Protein AF-A0ABD8A8H5-F1 (afdb_monomer)

InterPro domains:
  IPR012859 Archaeal Type IV pilin, N-terminal [PF07790] (11-95)

Solvent-accessible surface area (backbone atoms only — not comparable to full-atom values): 12495 Å² total; per-residue (Å²): 142,83,86,79,84,78,82,80,80,79,79,72,53,72,66,56,55,52,55,50,51,55,52,51,51,52,51,51,50,51,52,53,48,53,50,65,68,59,64,63,78,80,60,75,77,70,68,66,36,38,41,42,81,70,31,33,37,45,60,70,29,58,91,46,85,64,57,72,69,31,62,29,74,33,27,46,29,33,28,29,73,29,76,39,54,40,54,46,76,44,32,31,40,40,39,40,23,49,21,97,92,39,83,12,47,46,74,46,37,36,87,46,36,48,53,48,45,31,26,46,91,56,86,52,62,47,83,80,44,42,80,23,37,21,25,33,54,87,44,64,70,38,16,52,31,46,48,74,86,91,64,52,74,70,58,29,65,42,50,69,41,47,58,74,38,36,32,33,40,55,34,39,30,39,38,55,48,40,90,92,70,82,38,59,24,31,40,33,38,59,39,80,69,74,97,55,84,38,67,18,33,26,27,31,67,49,73,13,39,40,37,34,25,35,62,87,65,62,52,70,48,36,71,51,58,36,39,54,85,38,49,66

Radius of gyration: 28.77 Å; Cα contacts (8 Å, |Δi|>4): 532; chains: 1; bounding box: 82×59×81 Å

pLDDT: mean 85.55, std 14.33, range [37.28, 98.69]

Secondary structure (DSSP, 8-state):
-------------HHHHHHHHHHHHHHHHHHHHHHHHHTTTTSPPPP--EEEEEEEEETT-SSSPPPTTEE--EEEEEEEEESS-EEGGGEEEEEEEEETTEEEEEEEETT----GGGBTT-S---GGGGGSEEB-GGGTT-SEEE--TT--HHHHH--EE-TT-EEEEE-SEEE--BTTTTB--EEEEEE--TT--EEEEEESSS--EEEEEETTT--EEEEEE--GGGB-

Sequence (232 aa):
MVMTEKFTEHAVSPVVGVMLMVVVTIIVAAVVSSFATALPANVGTASNAQVELVGVSSAGYKDTEPPYWTYGQIGVVFKNAGGGSLDLRNLNLWVGGIGSGSSGAATLTYNDAVDPRYVEDSGEQTGAGRWFVTLPKEAAGSRMQRFGSGLTLEELQDPIIEPGERFIIYCEFYYKGDSSSNYFPYLGFSNPRGSGWSSGRVNVDGGSKYALSDLKTGVVYSEGYLEQEHVF

Organism: NCBI:txid72612

Mean predicted aligned error: 10.98 Å

Foldseek 3Di:
DDDDDDDDDPDDPPVVVVVVVVVVVVVVVVVVVVCVVPPPPPQPDAAPFAKDWLAWEQQPPLPHFDAFAAADFTATKMARQDGFKDQQQQKWKWKWFDAPNHTAIDIDGFQQQADLCQEPPSVNPDNVNGRWHAHYNLSGRTQKFWDDPPDDSVNRPRRIHGNGTMMGGDFGTWHSFDPVPPHAIWTWHWGPPDPDTRTGIHGLDQRMKMWMAGNRNRHTSDIGGRHSVRYD

Nearest PDB structures (foldseek):
  3pv6-assembly1_A  TM=3.343E-01  e=4.156E+00  Homo sapiens

Structure (mmCIF, N/CA/C/O backbone):
data_AF-A0ABD8A8H5-F1
#
_entry.id   AF-A0ABD8A8H5-F1
#
loop_
_atom_site.group_PDB
_atom_site.id
_atom_site.type_symbol
_atom_site.label_atom_id
_atom_site.label_alt_id
_atom_site.label_comp_id
_atom_site.label_asym_id
_atom_site.label_entity_id
_atom_site.label_seq_id
_atom_site.pdbx_PDB_ins_code
_atom_site.Cartn_x
_atom_site.Cartn_y
_atom_site.Cartn_z
_atom_site.occupancy
_atom_site.B_iso_or_equiv
_atom_site.auth_seq_id
_atom_site.auth_comp_id
_atom_site.auth_asym_id
_atom_site.auth_atom_id
_atom_site.pdbx_PDB_model_num
ATOM 1 N N . MET A 1 1 ? -59.474 41.145 58.259 1.00 39.12 1 MET A N 1
ATOM 2 C CA . MET A 1 1 ? -59.891 39.732 58.161 1.00 39.12 1 MET A CA 1
ATOM 3 C C . MET A 1 1 ? -59.094 39.117 57.026 1.00 39.12 1 MET A C 1
ATOM 5 O O . MET A 1 1 ? -59.356 39.449 55.881 1.00 39.12 1 MET A O 1
ATOM 9 N N . VAL A 1 2 ? -58.046 38.357 57.345 1.00 43.16 2 VAL A N 1
ATOM 10 C CA . VAL A 1 2 ? -57.193 37.676 56.358 1.00 43.16 2 VAL A CA 1
ATOM 11 C C . VAL A 1 2 ? -57.479 36.188 56.511 1.00 43.16 2 VAL A C 1
ATOM 13 O O . VAL A 1 2 ? -57.289 35.648 57.598 1.00 43.16 2 VAL A O 1
ATOM 16 N N . MET A 1 3 ? -58.017 35.559 55.466 1.00 50.50 3 MET A N 1
ATOM 17 C CA . MET A 1 3 ? -58.151 34.106 55.399 1.00 50.50 3 MET A CA 1
ATOM 18 C C . MET A 1 3 ? -56.833 33.529 54.895 1.00 50.50 3 MET A C 1
ATOM 20 O O . MET A 1 3 ? -56.424 33.796 53.769 1.00 50.50 3 MET A O 1
ATOM 24 N N . THR A 1 4 ? -56.171 32.752 55.743 1.00 55.75 4 THR A N 1
ATOM 25 C CA . THR A 1 4 ? -55.007 31.954 55.366 1.00 55.75 4 THR A CA 1
ATOM 26 C C . THR A 1 4 ? -55.516 30.604 54.865 1.00 55.75 4 THR A C 1
ATOM 28 O O . THR A 1 4 ? -56.024 29.807 55.655 1.00 55.75 4 THR A O 1
ATOM 31 N N . GLU A 1 5 ? -55.421 30.347 53.559 1.00 59.72 5 GLU A N 1
ATOM 32 C CA . GLU A 1 5 ? -55.673 29.014 53.007 1.00 59.72 5 GLU A CA 1
ATOM 33 C C . GLU A 1 5 ? -54.584 28.040 53.476 1.00 59.72 5 GLU A C 1
ATOM 35 O O . GLU A 1 5 ? -53.388 28.266 53.282 1.00 59.72 5 GLU A O 1
ATOM 40 N N . LYS A 1 6 ? -55.002 26.943 54.114 1.00 55.00 6 LYS A N 1
ATOM 41 C CA . LYS A 1 6 ? -54.142 25.793 54.408 1.00 55.00 6 LYS A CA 1
ATOM 42 C C . LYS A 1 6 ? -54.119 24.879 53.185 1.00 55.00 6 LYS A C 1
ATOM 44 O O . LYS A 1 6 ? -55.095 24.175 52.937 1.00 55.00 6 LYS A O 1
ATOM 49 N N . PHE A 1 7 ? -52.996 24.838 52.473 1.00 58.22 7 PHE A N 1
ATOM 50 C CA . PHE A 1 7 ? -52.706 23.744 51.549 1.00 58.22 7 PHE A CA 1
ATOM 51 C C . PHE A 1 7 ? -52.576 22.444 52.352 1.00 58.22 7 PHE A C 1
ATOM 53 O O . PHE A 1 7 ? -51.780 22.347 53.286 1.00 58.22 7 PHE A O 1
ATOM 60 N N . THR A 1 8 ? -53.412 21.461 52.035 1.00 55.44 8 THR A N 1
ATOM 61 C CA . THR A 1 8 ? -53.334 20.118 52.607 1.00 55.44 8 THR A CA 1
ATOM 62 C C . THR A 1 8 ? -52.243 19.350 51.870 1.00 55.44 8 THR A C 1
ATOM 64 O O . THR A 1 8 ? -52.425 18.914 50.737 1.00 55.44 8 THR A O 1
ATOM 67 N N . GLU A 1 9 ? -51.075 19.200 52.494 1.00 59.69 9 GLU A N 1
ATOM 68 C CA . GLU A 1 9 ? -50.059 18.272 52.001 1.00 59.69 9 GLU A CA 1
ATOM 69 C C . GLU A 1 9 ? -50.554 16.837 52.219 1.00 59.69 9 GLU A C 1
ATOM 71 O O . GLU A 1 9 ? -50.613 16.329 53.341 1.00 59.69 9 GLU A O 1
ATOM 76 N N . HIS A 1 10 ? -50.956 16.177 51.134 1.00 60.41 10 HIS A N 1
ATOM 77 C CA . HIS A 1 10 ? -51.262 14.753 51.141 1.00 60.41 10 HIS A CA 1
ATOM 78 C C . HIS A 1 10 ? -49.959 13.959 51.311 1.00 60.41 10 HIS A C 1
ATOM 80 O O . HIS A 1 10 ? -49.254 13.679 50.343 1.00 60.41 10 HIS A O 1
ATOM 86 N N . ALA A 1 11 ? -49.635 13.595 52.553 1.00 59.62 11 ALA A N 1
ATOM 87 C CA . ALA A 1 11 ? -48.543 12.679 52.855 1.00 59.62 11 ALA A CA 1
ATOM 88 C C . ALA A 1 11 ? -48.840 11.303 52.235 1.00 59.62 11 ALA A C 1
ATOM 90 O O . ALA A 1 11 ? -49.759 10.591 52.646 1.00 59.62 11 ALA A O 1
ATOM 91 N N . VAL A 1 12 ? -48.073 10.944 51.208 1.00 62.75 12 VAL A N 1
ATOM 92 C CA . VAL A 1 12 ? -48.156 9.641 50.543 1.00 62.75 12 VAL A CA 1
ATOM 93 C C . VAL A 1 12 ? -47.716 8.560 51.535 1.00 62.75 12 VAL A C 1
ATOM 95 O O . VAL A 1 12 ? -46.698 8.709 52.209 1.00 62.75 12 VAL A O 1
ATOM 98 N N . SER A 1 13 ? -48.485 7.474 51.652 1.00 73.38 13 SER A N 1
ATOM 99 C CA . SER A 1 13 ? -48.175 6.376 52.579 1.00 73.38 13 SER A CA 1
ATOM 100 C C . SER A 1 13 ? -46.767 5.809 52.313 1.00 73.38 13 SER A C 1
ATOM 102 O O . SER A 1 13 ? -46.460 5.525 51.149 1.00 73.38 13 SER A O 1
ATOM 104 N N . PRO A 1 14 ? -45.927 5.580 53.349 1.00 77.81 14 PRO A N 1
ATOM 105 C CA . PRO A 1 14 ? -44.560 5.067 53.194 1.00 77.81 14 PRO A CA 1
ATOM 106 C C . PRO A 1 14 ? -44.468 3.808 52.325 1.00 77.81 14 PRO A C 1
ATOM 108 O O . PRO A 1 14 ? -43.532 3.641 51.549 1.00 77.81 14 PRO A O 1
ATOM 111 N N . VAL A 1 15 ? -45.478 2.941 52.401 1.00 80.88 15 VAL A N 1
ATOM 112 C CA . VAL A 1 15 ? -45.538 1.694 51.628 1.00 80.88 15 VAL A CA 1
ATOM 113 C C . VAL A 1 15 ? -45.783 1.964 50.143 1.00 80.88 15 VAL A C 1
ATOM 115 O O . VAL A 1 15 ? -45.167 1.329 49.290 1.00 80.88 15 VAL A O 1
ATOM 118 N N . VAL A 1 16 ? -46.643 2.933 49.822 1.00 80.25 16 VAL A N 1
ATOM 119 C CA . VAL A 1 16 ? -46.956 3.311 48.436 1.00 80.25 16 VAL A CA 1
ATOM 120 C C . VAL A 1 16 ? -45.760 4.009 47.792 1.00 80.25 16 VAL A C 1
ATOM 122 O O . VAL A 1 16 ? -45.457 3.731 46.637 1.00 80.25 16 VAL A O 1
ATOM 125 N N . GLY A 1 17 ? -45.034 4.841 48.546 1.00 79.56 17 GLY A N 1
ATOM 126 C CA . GLY A 1 17 ? -43.802 5.473 48.068 1.00 79.56 17 GLY A CA 1
ATOM 127 C C . GLY A 1 17 ? -42.733 4.450 47.674 1.00 79.56 17 GLY A C 1
ATOM 128 O O . GLY A 1 17 ? -42.157 4.546 46.592 1.00 79.56 17 GLY A O 1
ATOM 129 N N . VAL A 1 18 ? -42.523 3.424 48.506 1.00 85.50 18 VAL A N 1
ATOM 130 C CA . VAL A 1 18 ? -41.542 2.362 48.224 1.00 85.50 18 VAL A CA 1
ATOM 131 C C . VAL A 1 18 ? -41.992 1.476 47.063 1.00 85.50 18 VAL A C 1
ATOM 133 O O . VAL A 1 18 ? -41.206 1.213 46.156 1.00 85.50 18 VAL A O 1
ATOM 136 N N . MET A 1 19 ? -43.260 1.053 47.045 1.00 87.75 19 MET A N 1
ATOM 137 C CA . MET A 1 19 ? -43.813 0.245 45.951 1.00 87.75 19 MET A CA 1
ATOM 138 C C . MET A 1 19 ? -43.709 0.969 44.603 1.00 87.75 19 MET A C 1
ATOM 140 O O . MET A 1 19 ? -43.305 0.369 43.609 1.00 87.75 19 MET A O 1
ATOM 144 N N . LEU A 1 20 ? -44.006 2.270 44.575 1.00 85.00 20 LEU A N 1
ATOM 145 C CA . LEU A 1 20 ? -43.916 3.081 43.365 1.00 85.00 20 LEU A CA 1
ATOM 146 C C . LEU A 1 20 ? -42.463 3.262 42.909 1.00 85.00 20 LEU A C 1
ATOM 148 O O . LEU A 1 20 ? -42.178 3.143 41.720 1.00 85.00 20 LEU A O 1
ATOM 152 N N . MET A 1 21 ? -41.537 3.480 43.846 1.00 89.81 21 MET A N 1
ATOM 153 C CA . MET A 1 21 ? -40.114 3.604 43.531 1.00 89.81 21 MET A CA 1
ATOM 154 C C . MET A 1 21 ? -39.570 2.325 42.888 1.00 89.81 21 MET A C 1
ATOM 156 O O . MET A 1 21 ? -38.928 2.405 41.846 1.00 89.81 21 MET A O 1
ATOM 160 N N . VAL A 1 22 ? -39.896 1.150 43.438 1.00 89.75 22 VAL A N 1
ATOM 161 C CA . VAL A 1 22 ? -39.448 -0.144 42.893 1.00 89.75 22 VAL A CA 1
ATOM 162 C C . VAL A 1 22 ? -39.951 -0.357 41.465 1.00 89.75 22 VAL A C 1
ATOM 164 O O . VAL A 1 22 ? -39.171 -0.722 40.587 1.00 89.75 22 VAL A O 1
ATOM 167 N N . VAL A 1 23 ? -41.234 -0.091 41.204 1.00 91.62 23 VAL A N 1
ATOM 168 C CA . VAL A 1 23 ? -41.818 -0.255 39.864 1.00 91.62 23 VAL A CA 1
ATOM 169 C C . VAL A 1 23 ? -41.157 0.688 38.860 1.00 91.62 23 VAL A C 1
ATOM 171 O O . VAL A 1 23 ? -40.765 0.255 37.776 1.00 91.62 23 VAL A O 1
ATOM 174 N N . VAL A 1 24 ? -40.976 1.958 39.227 1.00 90.69 24 VAL A N 1
ATOM 175 C CA . VAL A 1 24 ? -40.316 2.944 38.361 1.00 90.69 24 VAL A CA 1
ATOM 176 C C . VAL A 1 24 ? -38.872 2.534 38.077 1.00 90.69 24 VAL A C 1
ATOM 178 O O . VAL A 1 24 ? -38.448 2.593 36.926 1.00 90.69 24 VAL A O 1
ATOM 181 N N . THR A 1 25 ? -38.128 2.055 39.076 1.00 93.31 25 THR A N 1
ATOM 182 C CA . THR A 1 25 ? -36.753 1.580 38.879 1.00 93.31 25 THR A CA 1
ATOM 183 C C . THR A 1 25 ? -36.692 0.408 37.905 1.00 93.31 25 THR A C 1
ATOM 185 O O . THR A 1 25 ? -35.839 0.410 37.023 1.00 93.31 25 THR A O 1
ATOM 188 N N . ILE A 1 26 ? -37.606 -0.560 38.011 1.00 91.50 26 ILE A N 1
ATOM 189 C CA . ILE A 1 26 ? -37.655 -1.709 37.096 1.00 91.50 26 ILE A CA 1
ATOM 190 C C . ILE A 1 26 ? -37.963 -1.251 35.664 1.00 91.50 26 ILE A C 1
ATOM 192 O O . ILE A 1 26 ? -37.289 -1.682 34.730 1.00 91.50 26 ILE A O 1
ATOM 196 N N . ILE A 1 27 ? -38.934 -0.351 35.483 1.00 91.38 27 ILE A N 1
ATOM 197 C CA . ILE A 1 27 ? -39.299 0.174 34.159 1.00 91.38 27 ILE A CA 1
ATOM 198 C C . ILE A 1 27 ? -38.128 0.950 33.549 1.00 91.38 27 ILE A C 1
ATOM 200 O O . ILE A 1 27 ? -37.749 0.690 32.410 1.00 91.38 27 ILE A O 1
ATOM 204 N N . VAL A 1 28 ? -37.520 1.870 34.303 1.00 89.25 28 VAL A N 1
ATOM 205 C CA . VAL A 1 28 ? -36.380 2.663 33.823 1.00 89.25 28 VAL A CA 1
ATOM 206 C C . VAL A 1 28 ? -35.191 1.758 33.502 1.00 89.25 28 VAL A C 1
ATOM 208 O O . VAL A 1 28 ? -34.585 1.921 32.447 1.00 89.25 28 VAL A O 1
ATOM 211 N N . ALA A 1 29 ? -34.889 0.764 34.342 1.00 88.75 29 ALA A N 1
ATOM 212 C CA . ALA A 1 29 ? -33.820 -0.197 34.080 1.00 88.75 29 ALA A CA 1
ATOM 213 C C . ALA A 1 29 ? -34.077 -1.018 32.807 1.00 88.75 29 ALA A C 1
ATOM 215 O O . ALA A 1 29 ? -33.162 -1.189 32.006 1.00 88.75 29 ALA A O 1
ATOM 216 N N . ALA A 1 30 ? -35.311 -1.477 32.576 1.00 88.25 30 ALA A N 1
ATOM 217 C CA . ALA A 1 30 ? -35.678 -2.215 31.368 1.00 88.25 30 ALA A CA 1
ATOM 218 C C . ALA A 1 30 ? -35.556 -1.349 30.105 1.00 88.25 30 ALA A C 1
ATOM 220 O O . ALA A 1 30 ? -34.991 -1.789 29.104 1.00 88.25 30 ALA A O 1
ATOM 221 N N . VAL A 1 31 ? -36.025 -0.100 30.168 1.00 85.06 31 VAL A N 1
ATOM 222 C CA . VAL A 1 31 ? -35.911 0.859 29.065 1.00 85.06 31 VAL A CA 1
ATOM 223 C C . VAL A 1 31 ? -34.437 1.142 28.766 1.00 85.06 31 VAL A C 1
ATOM 225 O O . VAL A 1 31 ? -33.998 0.924 27.638 1.00 85.06 31 VAL A O 1
ATOM 228 N N . VAL A 1 32 ? -33.638 1.515 29.769 1.00 82.81 32 VAL A N 1
ATOM 229 C CA . VAL A 1 32 ? -32.196 1.781 29.607 1.00 82.81 32 VAL A CA 1
ATOM 230 C C . VAL A 1 32 ? -31.445 0.541 29.109 1.00 82.81 32 VAL A C 1
ATOM 232 O O . VAL A 1 32 ? -30.605 0.663 28.221 1.00 82.81 32 VAL A O 1
ATOM 235 N N . SER A 1 33 ? -31.782 -0.656 29.600 1.00 77.25 33 SER A N 1
ATOM 236 C CA . SER A 1 33 ? -31.197 -1.917 29.126 1.00 77.25 33 SER A CA 1
ATOM 237 C C . SER A 1 33 ? -31.536 -2.179 27.660 1.00 77.25 33 SER A C 1
ATOM 239 O O . SER A 1 33 ? -30.650 -2.538 26.891 1.00 77.25 33 SER A O 1
ATOM 241 N N . SER A 1 34 ? -32.789 -1.970 27.245 1.00 74.25 34 SER A N 1
ATOM 242 C CA . SER A 1 34 ? -33.198 -2.165 25.850 1.00 74.25 34 SER A CA 1
ATOM 243 C C . SER A 1 34 ? -32.516 -1.181 24.892 1.00 74.25 34 SER A C 1
ATOM 245 O O . SER A 1 34 ? -32.103 -1.581 23.806 1.00 74.25 34 SER A O 1
ATOM 247 N N . PHE A 1 35 ? -32.299 0.071 25.311 1.00 68.44 35 PHE A N 1
ATOM 248 C CA . PHE A 1 35 ? -31.537 1.051 24.532 1.00 68.44 35 PHE A CA 1
ATOM 249 C C . PHE A 1 35 ? -30.043 0.708 24.466 1.00 68.44 35 PHE A C 1
ATOM 251 O O . PHE A 1 35 ? -29.454 0.776 23.390 1.00 68.44 35 PHE A O 1
ATOM 258 N N . ALA A 1 36 ? -29.432 0.279 25.574 1.00 62.69 36 ALA A N 1
ATOM 259 C CA . ALA A 1 36 ? -28.027 -0.130 25.599 1.00 62.69 36 ALA A CA 1
ATOM 260 C C . ALA A 1 36 ? -27.754 -1.366 24.722 1.00 62.69 36 ALA A C 1
ATOM 262 O O . ALA A 1 36 ? -26.712 -1.443 24.078 1.00 62.69 36 ALA A O 1
ATOM 263 N N . THR A 1 37 ? -28.696 -2.311 24.650 1.00 60.44 37 THR A N 1
ATOM 264 C CA . THR A 1 37 ? -28.581 -3.503 23.793 1.00 60.44 37 THR A CA 1
ATOM 265 C C . THR A 1 37 ? -28.911 -3.221 22.320 1.00 60.44 37 THR A C 1
ATOM 267 O O . THR A 1 37 ? -28.409 -3.926 21.451 1.00 60.44 37 THR A O 1
ATOM 270 N N . ALA A 1 38 ? -29.707 -2.190 22.009 1.00 57.66 38 ALA A N 1
ATOM 271 C CA . ALA A 1 38 ? -30.070 -1.834 20.631 1.00 57.66 38 ALA A CA 1
ATOM 272 C C . ALA A 1 38 ? -29.063 -0.898 19.928 1.00 57.66 38 ALA A C 1
ATOM 274 O O . ALA A 1 38 ? -29.041 -0.834 18.700 1.00 57.66 38 ALA A O 1
ATOM 275 N N . LEU A 1 39 ? -28.219 -0.182 20.679 1.00 55.38 39 LEU A N 1
ATOM 276 C CA . LEU A 1 39 ? -27.249 0.774 20.130 1.00 55.38 39 LEU A CA 1
ATOM 277 C C . LEU A 1 39 ? -26.016 0.182 19.401 1.00 55.38 39 LEU A C 1
ATOM 279 O O . LEU A 1 39 ? -25.527 0.862 18.501 1.00 55.38 39 LEU A O 1
ATOM 283 N N . PRO A 1 40 ? -25.501 -1.037 19.675 1.00 52.84 40 PRO A N 1
ATOM 284 C CA . PRO A 1 40 ? -24.315 -1.532 18.977 1.00 52.84 40 PRO A CA 1
ATOM 285 C C . PRO A 1 40 ? -24.617 -2.310 17.689 1.00 52.84 40 PRO A C 1
ATOM 287 O O . PRO A 1 40 ? -23.685 -2.710 17.002 1.00 52.84 40 PRO A O 1
ATOM 290 N N . ALA A 1 41 ? -25.882 -2.531 17.314 1.00 51.19 41 ALA A N 1
ATOM 291 C CA . ALA A 1 41 ? -26.200 -3.459 16.224 1.00 51.19 41 ALA A CA 1
ATOM 292 C C . ALA A 1 41 ? -25.758 -2.988 14.820 1.00 51.19 41 ALA A C 1
ATOM 294 O O . ALA A 1 41 ? -25.673 -3.819 13.923 1.00 51.19 41 ALA A O 1
ATOM 295 N N . ASN A 1 42 ? -25.468 -1.694 14.614 1.00 48.38 42 ASN A N 1
ATOM 296 C CA . ASN A 1 42 ? -25.140 -1.147 13.285 1.00 48.38 42 ASN A CA 1
ATOM 297 C C . ASN A 1 42 ? -23.934 -0.194 13.239 1.00 48.38 42 ASN A C 1
ATOM 299 O O . ASN A 1 42 ? -23.677 0.405 12.195 1.00 48.38 42 ASN A O 1
ATOM 303 N N . VAL A 1 43 ? -23.166 -0.054 14.322 1.00 55.38 43 VAL A N 1
ATOM 304 C CA . VAL A 1 43 ? -21.858 0.611 14.240 1.00 55.38 43 VAL A CA 1
ATOM 305 C C . VAL A 1 43 ? -20.844 -0.490 13.984 1.00 55.38 43 VAL A C 1
ATOM 307 O O . VAL A 1 43 ? -20.515 -1.243 14.896 1.00 55.38 43 VAL A O 1
ATOM 310 N N . GLY A 1 44 ? -20.397 -0.636 12.733 1.00 61.06 44 GLY A N 1
ATOM 311 C CA . GLY A 1 44 ? -19.291 -1.539 12.428 1.00 61.06 44 GLY A CA 1
ATOM 312 C C . GLY A 1 44 ? -18.132 -1.210 13.364 1.00 61.06 44 GLY A C 1
ATOM 313 O O . GLY A 1 44 ? -17.693 -0.066 13.418 1.00 61.06 44 GLY A O 1
ATOM 314 N N . THR A 1 45 ? -17.692 -2.165 14.172 1.00 76.94 45 THR A N 1
ATOM 315 C CA . THR A 1 45 ? -16.523 -1.970 15.027 1.00 76.94 45 THR A CA 1
ATOM 316 C C . THR A 1 45 ? -15.283 -2.157 14.168 1.00 76.94 45 THR A C 1
ATOM 318 O O . THR A 1 45 ? -15.118 -3.221 13.568 1.00 76.94 45 THR A O 1
ATOM 321 N N . ALA A 1 46 ? -14.434 -1.131 14.097 1.00 81.69 46 ALA A N 1
ATOM 322 C CA . ALA A 1 46 ? -13.121 -1.241 13.470 1.00 81.69 46 ALA A CA 1
ATOM 323 C C . ALA A 1 46 ? -12.300 -2.338 14.163 1.00 81.69 46 ALA A C 1
ATOM 325 O O . ALA A 1 46 ? -12.539 -2.650 15.337 1.00 81.69 46 ALA A O 1
ATOM 326 N N . SER A 1 47 ? -11.319 -2.901 13.458 1.00 88.94 47 SER A N 1
ATOM 327 C CA . SER A 1 47 ? -10.348 -3.778 14.110 1.00 88.94 47 SER A CA 1
ATOM 328 C C . SER A 1 47 ? -9.601 -2.993 15.192 1.00 88.94 47 SER A C 1
ATOM 330 O O . SER A 1 47 ? -9.368 -1.793 15.065 1.00 88.94 47 SER A O 1
ATOM 332 N N . ASN A 1 48 ? -9.209 -3.664 16.271 1.00 91.81 48 ASN A N 1
ATOM 333 C CA . ASN A 1 48 ? -8.297 -3.103 17.268 1.00 91.81 48 ASN A CA 1
ATOM 334 C C . ASN A 1 48 ? -6.819 -3.373 16.918 1.00 91.81 48 ASN A C 1
ATOM 336 O O . ASN A 1 48 ? -5.961 -3.282 17.799 1.00 91.81 48 ASN A O 1
ATOM 340 N N . ALA A 1 49 ? -6.528 -3.758 15.670 1.00 94.94 49 ALA A N 1
ATOM 341 C CA . ALA A 1 49 ? -5.175 -3.911 15.151 1.00 94.94 49 ALA A CA 1
ATOM 342 C C . ALA A 1 49 ? -4.373 -2.608 15.280 1.00 94.94 49 ALA A C 1
ATOM 344 O O . ALA A 1 49 ? -4.883 -1.505 15.074 1.00 94.94 49 ALA A O 1
ATOM 345 N N . GLN A 1 50 ? -3.093 -2.749 15.593 1.00 96.19 50 GLN A N 1
ATOM 346 C CA . GLN A 1 50 ? -2.127 -1.662 15.660 1.00 96.19 50 GLN A CA 1
ATOM 347 C C . GLN A 1 50 ? -1.276 -1.738 14.400 1.00 96.19 50 GLN A C 1
ATOM 349 O O . GLN A 1 50 ? -0.549 -2.710 14.225 1.00 96.19 50 GLN A O 1
ATOM 354 N N . VAL A 1 51 ? -1.377 -0.758 13.503 1.00 98.00 51 VAL A N 1
ATOM 355 C CA . VAL A 1 51 ? -0.677 -0.811 12.214 1.00 98.00 51 VAL A CA 1
ATOM 356 C C . VAL A 1 51 ? 0.451 0.210 12.181 1.00 98.00 51 VAL A C 1
ATOM 358 O O . VAL A 1 51 ? 0.243 1.393 12.432 1.00 98.00 51 VAL A O 1
ATOM 361 N N . GLU A 1 52 ? 1.648 -0.250 11.837 1.00 97.31 52 GLU A N 1
ATOM 362 C CA . GLU A 1 52 ? 2.835 0.590 11.673 1.00 97.31 52 GLU A CA 1
ATOM 363 C C . GLU A 1 52 ? 3.292 0.604 10.212 1.00 97.31 52 GLU A C 1
ATOM 365 O O . GLU A 1 52 ? 3.191 -0.402 9.502 1.00 97.31 52 GLU A O 1
ATOM 370 N N . LEU A 1 53 ? 3.811 1.746 9.760 1.00 97.88 53 LEU A N 1
ATOM 371 C CA . LEU A 1 53 ? 4.519 1.827 8.488 1.00 97.88 53 LEU A CA 1
ATOM 372 C C . LEU A 1 53 ? 5.861 1.106 8.627 1.00 97.88 53 LEU A C 1
ATOM 374 O O . LEU A 1 53 ? 6.659 1.432 9.501 1.00 97.88 53 LEU A O 1
ATOM 378 N N . VAL A 1 54 ? 6.119 0.157 7.731 1.00 97.94 54 VAL A N 1
ATOM 379 C CA . VAL A 1 54 ? 7.440 -0.468 7.583 1.00 97.94 54 VAL A CA 1
ATOM 380 C C . VAL A 1 54 ? 8.302 0.364 6.641 1.00 97.94 54 VAL A C 1
ATOM 382 O O . VAL A 1 54 ? 9.485 0.553 6.902 1.00 97.94 54 VAL A O 1
ATOM 385 N N . GLY A 1 55 ? 7.711 0.862 5.553 1.00 97.25 55 GLY A N 1
ATOM 386 C CA . GLY A 1 55 ? 8.388 1.749 4.618 1.00 97.25 55 GLY A CA 1
ATOM 387 C C . GLY A 1 55 ? 7.869 1.620 3.193 1.00 97.25 55 GLY A C 1
ATOM 388 O O . GLY A 1 55 ? 6.725 1.228 2.968 1.00 97.25 55 GLY A O 1
ATOM 389 N N . VAL A 1 56 ? 8.725 1.945 2.230 1.00 97.69 56 VAL A N 1
ATOM 390 C CA . VAL A 1 56 ? 8.443 1.838 0.797 1.00 97.69 56 VAL A CA 1
ATOM 391 C C . VAL A 1 56 ? 9.340 0.764 0.197 1.00 97.69 56 VAL A C 1
ATOM 393 O O . VAL A 1 56 ? 10.561 0.896 0.219 1.00 97.69 56 VAL A O 1
ATOM 396 N N . SER A 1 57 ? 8.740 -0.281 -0.367 1.00 97.69 57 SER A N 1
ATOM 397 C CA . SER A 1 57 ? 9.493 -1.313 -1.075 1.00 97.69 57 SER A CA 1
ATOM 398 C C . SER A 1 57 ? 9.864 -0.822 -2.473 1.00 97.69 57 SER A C 1
ATOM 400 O O . SER A 1 57 ? 8.989 -0.515 -3.287 1.00 97.69 57 SER A O 1
ATOM 402 N N . SER A 1 58 ? 11.163 -0.779 -2.751 1.00 95.62 58 SER A N 1
ATOM 403 C CA . SER A 1 58 ? 11.768 -0.543 -4.068 1.00 95.62 58 SER A CA 1
ATOM 404 C C . SER A 1 58 ? 12.103 -1.844 -4.805 1.00 95.62 58 SER A C 1
ATOM 406 O O . SER A 1 58 ? 12.706 -1.812 -5.877 1.00 95.62 58 SER A O 1
ATOM 408 N N . ALA A 1 59 ? 11.774 -2.991 -4.198 1.00 95.12 59 ALA A N 1
ATOM 409 C CA . ALA A 1 59 ? 12.245 -4.313 -4.604 1.00 95.12 59 ALA A CA 1
ATOM 410 C C . ALA A 1 59 ? 13.784 -4.417 -4.702 1.00 95.12 59 ALA A C 1
ATOM 412 O O . ALA A 1 59 ? 14.308 -5.170 -5.521 1.00 95.12 59 ALA A O 1
ATOM 413 N N . GLY A 1 60 ? 14.508 -3.659 -3.869 1.00 93.50 60 GLY A N 1
ATOM 414 C CA . GLY A 1 60 ? 15.973 -3.644 -3.822 1.00 93.50 60 GLY A CA 1
ATOM 415 C C . GLY A 1 60 ? 16.650 -2.627 -4.748 1.00 93.50 60 GLY A C 1
ATOM 416 O O . GLY A 1 60 ? 17.875 -2.614 -4.827 1.00 93.50 60 GLY A O 1
ATOM 417 N N . TYR A 1 61 ? 15.891 -1.756 -5.421 1.00 92.50 61 TYR A N 1
ATOM 418 C CA . TYR A 1 61 ? 16.410 -0.761 -6.373 1.00 92.50 61 TYR A CA 1
ATOM 419 C C . TYR A 1 61 ? 16.423 0.670 -5.823 1.00 92.50 61 TYR A C 1
ATOM 421 O O . TYR A 1 61 ? 16.303 1.640 -6.571 1.00 92.50 61 TYR A O 1
ATOM 429 N N . LYS A 1 62 ? 16.593 0.821 -4.507 1.00 91.00 62 LYS A N 1
ATOM 430 C CA . LYS A 1 62 ? 16.745 2.126 -3.849 1.00 91.00 62 LYS A CA 1
ATOM 431 C C . LYS A 1 62 ? 17.953 2.907 -4.377 1.00 91.00 62 LYS A C 1
ATOM 433 O O . LYS A 1 62 ? 17.837 4.082 -4.710 1.00 91.00 62 LYS A O 1
ATOM 438 N N . ASP A 1 63 ? 19.104 2.239 -4.458 1.00 88.12 63 ASP A N 1
ATOM 439 C CA . ASP A 1 63 ? 20.402 2.882 -4.714 1.00 88.12 63 ASP A CA 1
ATOM 440 C C . ASP A 1 63 ? 20.987 2.545 -6.094 1.00 88.12 63 ASP A C 1
ATOM 442 O O . ASP A 1 63 ? 22.055 3.030 -6.468 1.00 88.12 63 ASP A O 1
ATOM 446 N N . THR A 1 64 ? 20.312 1.694 -6.868 1.00 88.50 64 THR A N 1
ATOM 447 C CA . THR A 1 64 ? 20.805 1.191 -8.157 1.00 88.50 64 THR A CA 1
ATOM 448 C C . THR A 1 64 ? 19.759 1.336 -9.244 1.00 88.50 64 THR A C 1
ATOM 450 O O . THR A 1 64 ? 18.566 1.183 -9.000 1.00 88.50 64 THR A O 1
ATOM 453 N N . GLU A 1 65 ? 20.215 1.640 -10.458 1.00 87.19 65 GLU A N 1
ATOM 454 C CA . GLU A 1 65 ? 19.339 1.683 -11.627 1.00 87.19 65 GLU A CA 1
ATOM 455 C C . GLU A 1 65 ? 18.788 0.277 -11.913 1.00 87.19 65 GLU A C 1
ATOM 457 O O . GLU A 1 65 ? 19.586 -0.661 -12.044 1.00 87.19 65 GLU A O 1
ATOM 462 N N . PRO A 1 66 ? 17.459 0.106 -12.012 1.00 88.69 66 PRO A N 1
ATOM 463 C CA . PRO A 1 66 ? 16.897 -1.172 -12.402 1.00 88.69 66 PRO A CA 1
ATOM 46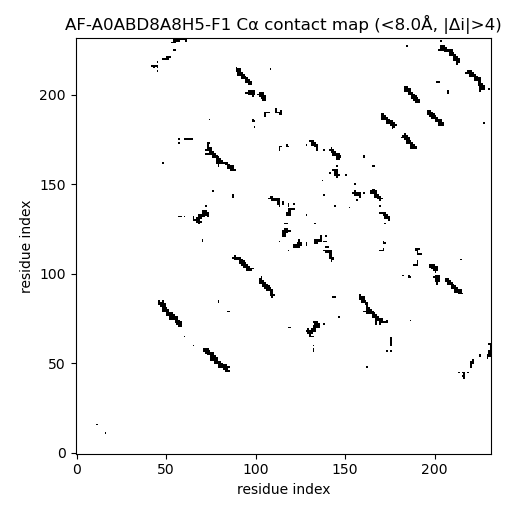4 C C . PRO A 1 66 ? 17.270 -1.510 -13.852 1.00 88.69 66 PRO A C 1
ATOM 466 O O . PRO A 1 66 ? 17.255 -0.634 -14.724 1.00 88.69 66 PRO A O 1
ATOM 469 N N . PRO A 1 67 ? 17.572 -2.782 -14.163 1.00 88.69 67 PRO A N 1
ATOM 470 C CA . PRO A 1 67 ? 17.577 -3.256 -15.537 1.00 88.69 67 PRO A CA 1
ATOM 471 C C . PRO A 1 67 ? 16.265 -2.931 -16.261 1.00 88.69 67 PRO A C 1
ATOM 473 O O . PRO A 1 67 ? 15.210 -2.728 -15.653 1.00 88.69 67 PRO A O 1
ATOM 476 N N . TYR A 1 68 ? 16.306 -2.948 -17.592 1.00 85.31 68 TYR A N 1
ATOM 477 C CA . TYR A 1 68 ? 15.079 -2.847 -18.376 1.00 85.31 68 TYR A CA 1
ATOM 478 C C . TYR A 1 68 ? 14.121 -3.975 -18.027 1.00 85.31 68 TYR A C 1
ATOM 480 O O . TYR A 1 68 ? 14.528 -5.135 -18.020 1.00 85.31 68 TYR A O 1
ATOM 488 N N . TRP A 1 69 ? 12.856 -3.607 -17.814 1.00 84.50 69 TRP A N 1
ATOM 489 C CA . TRP A 1 69 ? 11.787 -4.538 -17.449 1.00 84.50 69 TRP A CA 1
ATOM 490 C C . TRP A 1 69 ? 12.063 -5.260 -16.134 1.00 84.50 69 TRP A C 1
ATOM 492 O O . TRP A 1 69 ? 12.051 -6.484 -16.052 1.00 84.50 69 TRP A O 1
ATOM 502 N N . THR A 1 70 ? 12.337 -4.473 -15.097 1.00 92.12 70 THR A N 1
ATOM 503 C CA . THR A 1 70 ? 12.466 -4.996 -13.742 1.00 92.12 70 THR A CA 1
ATOM 504 C C . THR A 1 70 ? 11.090 -5.127 -13.103 1.00 92.12 70 THR A C 1
ATOM 506 O O . THR A 1 70 ? 10.317 -4.165 -13.066 1.00 92.12 70 THR A O 1
ATOM 509 N N . TYR A 1 71 ? 10.819 -6.310 -12.557 1.00 93.94 71 TYR A N 1
ATOM 510 C CA . TYR A 1 71 ? 9.591 -6.626 -11.837 1.00 93.94 71 TYR A CA 1
ATOM 511 C C . TYR A 1 71 ? 9.905 -6.946 -10.379 1.00 93.94 71 TYR A C 1
ATOM 513 O O . TYR A 1 71 ? 10.866 -7.657 -10.085 1.00 93.94 71 TYR A O 1
ATOM 521 N N . GLY A 1 72 ? 9.106 -6.420 -9.457 1.00 94.56 72 GLY A N 1
ATOM 522 C CA . GLY A 1 72 ? 9.279 -6.674 -8.035 1.00 94.56 72 GLY A CA 1
ATOM 523 C C . GLY A 1 72 ? 8.150 -6.093 -7.197 1.00 94.56 72 GLY A C 1
ATOM 524 O O . GLY A 1 72 ? 7.417 -5.211 -7.637 1.00 94.56 72 GLY A O 1
ATOM 525 N N . GLN A 1 73 ? 7.983 -6.606 -5.979 1.00 95.75 73 GLN A N 1
ATOM 526 C CA . GLN A 1 73 ? 6.927 -6.145 -5.080 1.00 95.75 73 GLN A CA 1
ATOM 527 C C . GLN A 1 73 ? 7.216 -4.714 -4.615 1.00 95.75 73 GLN A C 1
ATOM 529 O O . GLN A 1 73 ? 8.031 -4.507 -3.718 1.00 95.75 73 GLN A O 1
ATOM 534 N N . ILE A 1 74 ? 6.551 -3.736 -5.226 1.00 96.69 74 ILE A N 1
ATOM 535 C CA . ILE A 1 74 ? 6.771 -2.304 -4.997 1.00 96.69 7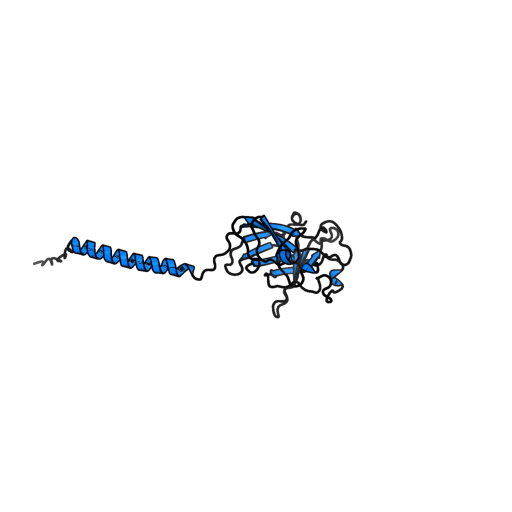4 ILE A CA 1
ATOM 536 C C . ILE A 1 74 ? 5.535 -1.613 -4.437 1.00 96.69 74 ILE A C 1
ATOM 538 O O . ILE A 1 74 ? 4.408 -1.916 -4.815 1.00 96.69 74 ILE A O 1
ATOM 542 N N . GLY A 1 75 ? 5.730 -0.662 -3.532 1.00 97.12 75 GLY A N 1
ATOM 543 C CA . GLY A 1 75 ? 4.618 0.045 -2.905 1.00 97.12 75 GLY A CA 1
ATOM 544 C C . GLY A 1 75 ? 4.865 0.350 -1.441 1.00 97.12 75 GLY A C 1
ATOM 545 O O . GLY A 1 75 ? 5.993 0.279 -0.954 1.00 97.12 75 GLY A O 1
ATOM 546 N N . VAL A 1 76 ? 3.795 0.705 -0.736 1.00 98.00 76 VAL A N 1
ATOM 547 C CA . VAL A 1 76 ? 3.860 1.071 0.682 1.00 98.00 76 VAL A CA 1
ATOM 548 C C . VAL A 1 76 ? 3.610 -0.172 1.526 1.00 98.00 76 VAL A C 1
ATOM 550 O O . VAL A 1 76 ? 2.609 -0.863 1.337 1.00 98.00 76 VAL A O 1
ATOM 553 N N . VAL A 1 77 ? 4.525 -0.464 2.446 1.00 98.56 77 VAL A N 1
ATOM 554 C CA . VAL A 1 77 ? 4.499 -1.667 3.279 1.00 98.56 77 VAL A CA 1
ATOM 555 C C . VAL A 1 77 ? 4.146 -1.298 4.708 1.00 98.56 77 VAL A C 1
ATOM 557 O O . VAL A 1 77 ? 4.744 -0.403 5.309 1.00 98.56 77 VAL A O 1
ATOM 560 N N . PHE A 1 78 ? 3.204 -2.044 5.264 1.00 98.69 78 PHE A N 1
ATOM 561 C CA . PHE A 1 78 ? 2.728 -1.908 6.630 1.00 98.69 78 PHE A CA 1
ATOM 562 C C . PHE A 1 78 ? 2.879 -3.227 7.380 1.00 98.69 78 PHE A C 1
ATOM 564 O O . PHE A 1 78 ? 2.989 -4.301 6.781 1.00 98.69 78 PHE A O 1
ATOM 571 N N . LYS A 1 79 ? 2.867 -3.146 8.707 1.00 98.44 79 LYS A N 1
ATOM 572 C CA . LYS A 1 79 ? 2.871 -4.298 9.604 1.00 98.44 79 LYS A CA 1
ATOM 573 C C . LYS A 1 79 ? 1.730 -4.186 10.598 1.00 98.44 79 LYS A C 1
ATOM 575 O O . LYS A 1 79 ? 1.522 -3.125 11.180 1.00 98.44 79 LYS A O 1
ATOM 580 N N . ASN A 1 80 ? 1.030 -5.293 10.826 1.00 97.94 80 ASN A N 1
ATOM 581 C CA . ASN A 1 80 ? 0.189 -5.427 12.005 1.00 97.94 80 ASN A CA 1
ATOM 582 C C . ASN A 1 80 ? 1.118 -5.646 13.212 1.00 97.94 80 ASN A C 1
ATOM 584 O O . ASN A 1 80 ? 1.679 -6.721 13.394 1.00 97.94 80 ASN A O 1
ATOM 588 N N . ALA A 1 81 ? 1.370 -4.606 13.997 1.00 97.50 81 ALA A N 1
ATOM 589 C CA . ALA A 1 81 ? 2.277 -4.631 15.139 1.00 97.50 81 ALA A CA 1
ATOM 590 C C . ALA A 1 81 ? 1.676 -5.320 16.378 1.00 97.50 81 ALA A C 1
ATOM 592 O O . ALA A 1 81 ? 2.424 -5.688 17.285 1.00 97.50 81 ALA A O 1
ATOM 593 N N . GLY A 1 82 ? 0.354 -5.518 16.430 1.00 95.19 82 GLY A N 1
ATOM 594 C CA . GLY A 1 82 ? -0.327 -6.103 17.584 1.00 95.19 82 GLY A CA 1
ATOM 595 C C . GLY A 1 82 ? -1.838 -5.870 17.590 1.00 95.19 82 GLY A C 1
ATOM 596 O O . GLY A 1 82 ? -2.391 -5.242 16.695 1.00 95.19 82 GLY A O 1
ATOM 597 N N . GLY A 1 83 ? -2.514 -6.338 18.641 1.00 93.12 83 GLY A N 1
ATOM 598 C CA . GLY A 1 83 ? -3.971 -6.236 18.762 1.00 93.12 83 GLY A CA 1
ATOM 599 C C . GLY A 1 83 ? -4.684 -7.410 18.089 1.00 93.12 83 GLY A C 1
ATOM 600 O O . GLY A 1 83 ? -4.338 -8.561 18.350 1.00 93.12 83 GLY A O 1
ATOM 601 N N . GLY A 1 84 ? -5.707 -7.120 17.286 1.00 93.88 84 GLY A N 1
ATOM 602 C CA . GLY A 1 84 ? -6.463 -8.114 16.519 1.00 93.88 84 GLY A CA 1
ATOM 603 C C . GLY A 1 84 ? -5.941 -8.312 15.095 1.00 93.88 84 GLY A C 1
ATOM 604 O O . GLY A 1 84 ? -4.984 -7.666 14.668 1.00 93.88 84 GLY A O 1
ATOM 605 N N . SER A 1 85 ? -6.599 -9.197 14.347 1.00 96.44 85 SER A N 1
ATOM 606 C CA . SER A 1 85 ? -6.345 -9.372 12.918 1.00 96.44 85 SER A CA 1
ATOM 607 C C . SER A 1 85 ? -6.924 -8.216 12.098 1.00 96.44 85 SER A C 1
ATOM 609 O O . SER A 1 85 ? -7.873 -7.532 12.505 1.00 96.44 85 SER A O 1
ATOM 611 N N . LEU A 1 86 ? -6.331 -7.969 10.934 1.00 96.56 86 LEU A N 1
ATOM 612 C CA . LEU A 1 86 ? -6.757 -6.940 9.994 1.00 96.56 86 LEU A CA 1
ATOM 613 C C . LEU A 1 86 ? -7.269 -7.603 8.719 1.00 96.56 86 LEU A C 1
ATOM 615 O O . LEU A 1 86 ? -6.605 -8.468 8.165 1.00 96.56 86 LEU A O 1
ATOM 619 N N . ASP A 1 87 ? -8.428 -7.181 8.229 1.00 97.12 87 ASP A N 1
ATOM 620 C CA . ASP A 1 87 ? -8.928 -7.615 6.926 1.00 97.12 87 ASP A CA 1
ATOM 621 C C . ASP A 1 87 ? -8.642 -6.522 5.896 1.00 97.12 87 ASP A C 1
ATOM 623 O O . ASP A 1 87 ? -9.239 -5.441 5.952 1.00 97.12 87 ASP A O 1
ATOM 627 N N . LEU A 1 88 ? -7.746 -6.809 4.948 1.00 97.69 88 LEU A N 1
ATOM 628 C CA . LEU A 1 88 ? -7.322 -5.879 3.902 1.00 97.69 88 LEU A CA 1
ATOM 629 C C . LEU A 1 88 ? -8.506 -5.322 3.097 1.00 97.69 88 LEU A C 1
ATOM 631 O O . LEU A 1 88 ? -8.457 -4.182 2.640 1.00 97.69 88 LEU A O 1
ATOM 635 N N . ARG A 1 89 ? -9.608 -6.076 2.973 1.00 96.69 89 ARG A N 1
ATOM 636 C CA . ARG A 1 89 ? -10.823 -5.654 2.249 1.00 96.69 89 ARG A CA 1
ATOM 637 C C . ARG A 1 89 ? -11.527 -4.466 2.894 1.00 96.69 89 ARG A C 1
ATOM 639 O O . ARG A 1 89 ? -12.308 -3.787 2.230 1.00 96.69 89 ARG A O 1
ATOM 646 N N . ASN A 1 90 ? -11.260 -4.214 4.172 1.00 96.12 90 ASN A N 1
ATOM 647 C CA . ASN A 1 90 ? -11.800 -3.078 4.905 1.00 96.12 90 ASN A CA 1
ATOM 648 C C . ASN A 1 90 ? -10.829 -1.894 4.934 1.00 96.12 90 ASN A C 1
ATOM 650 O O . ASN A 1 90 ? -11.091 -0.953 5.668 1.00 96.12 90 ASN A O 1
ATOM 654 N N . LEU A 1 91 ? -9.726 -1.904 4.179 1.00 96.94 91 LEU A N 1
ATOM 655 C CA . LEU A 1 91 ? -8.739 -0.827 4.218 1.00 96.94 91 LEU A CA 1
ATOM 656 C C . LEU A 1 91 ? -8.912 0.198 3.102 1.00 96.94 91 LEU A C 1
ATOM 658 O O . LEU A 1 91 ? -9.295 -0.107 1.969 1.00 96.94 91 LEU A O 1
ATOM 662 N N . ASN A 1 92 ? -8.552 1.426 3.450 1.00 94.94 92 ASN A N 1
ATOM 663 C CA . 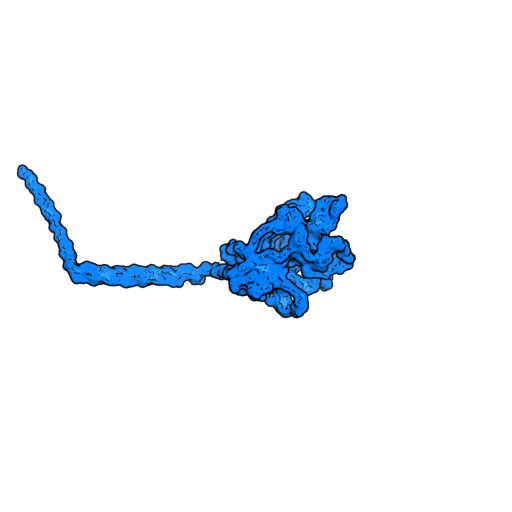ASN A 1 92 ? -8.435 2.568 2.568 1.00 94.94 92 ASN A CA 1
ATOM 664 C C . ASN A 1 92 ? -7.095 3.270 2.817 1.00 94.94 92 ASN A C 1
ATOM 666 O O . ASN A 1 92 ? -6.853 3.775 3.917 1.00 94.94 92 ASN A O 1
ATOM 670 N N . LEU A 1 93 ? -6.248 3.319 1.793 1.00 95.31 93 LEU A N 1
ATOM 671 C CA . LEU A 1 93 ? -5.040 4.132 1.766 1.00 95.31 93 LEU A CA 1
ATOM 672 C C . LEU A 1 93 ? -5.321 5.417 0.996 1.00 95.31 93 LEU A C 1
ATOM 674 O O . LEU A 1 93 ? -5.598 5.388 -0.201 1.00 95.31 93 LEU A O 1
ATOM 678 N N . TRP A 1 94 ? -5.166 6.547 1.667 1.00 93.88 94 TRP A N 1
ATOM 679 C CA . TRP A 1 94 ? -4.991 7.833 1.016 1.00 93.88 94 TRP A CA 1
ATOM 680 C C . TRP A 1 94 ? -3.506 8.186 0.985 1.00 93.88 94 TRP A C 1
ATOM 682 O O . TRP A 1 94 ? -2.797 8.015 1.976 1.00 93.88 94 TRP A O 1
ATOM 692 N N . VAL A 1 95 ? -3.041 8.703 -0.146 1.00 92.38 95 VAL A N 1
ATOM 693 C CA . VAL A 1 95 ? -1.698 9.259 -0.300 1.00 92.38 95 VAL A CA 1
ATOM 694 C C . VAL A 1 95 ? -1.775 10.525 -1.140 1.00 92.38 95 VAL A C 1
ATOM 696 O O . VAL A 1 95 ? -2.512 10.579 -2.125 1.00 92.38 95 VAL A O 1
ATOM 699 N N . GLY A 1 96 ? -1.031 11.555 -0.757 1.00 90.88 96 GLY A N 1
ATOM 700 C CA . GLY A 1 96 ? -1.024 12.832 -1.456 1.00 90.88 96 GLY A CA 1
ATOM 701 C C . GLY A 1 96 ? 0.289 13.575 -1.278 1.00 90.88 96 GLY A C 1
ATOM 702 O O . GLY A 1 96 ? 0.871 13.575 -0.197 1.00 90.88 96 GLY A O 1
ATOM 703 N N . GLY A 1 97 ? 0.751 14.225 -2.338 1.00 88.88 97 GLY A N 1
ATOM 704 C CA . GLY A 1 97 ? 2.006 14.963 -2.332 1.00 88.88 97 GLY A CA 1
ATOM 705 C C . GLY A 1 97 ? 2.320 15.575 -3.688 1.00 88.88 97 GLY A C 1
ATOM 706 O O . GLY A 1 97 ? 1.461 15.677 -4.565 1.00 88.88 97 GLY A O 1
ATOM 707 N N . ILE A 1 98 ? 3.568 15.990 -3.861 1.00 84.62 98 ILE A N 1
ATOM 708 C CA . ILE A 1 98 ? 4.095 16.431 -5.153 1.00 84.62 98 ILE A CA 1
ATOM 709 C C . ILE A 1 98 ? 4.841 15.251 -5.771 1.00 84.62 98 ILE A C 1
ATOM 711 O O . ILE A 1 98 ? 5.583 14.564 -5.081 1.00 84.62 98 ILE A O 1
ATOM 715 N N . GLY A 1 99 ? 4.659 15.017 -7.067 1.00 76.56 99 GLY A N 1
ATOM 716 C CA . GLY A 1 99 ? 5.412 14.041 -7.842 1.00 76.56 99 GLY A CA 1
ATOM 717 C C . GLY A 1 99 ? 5.870 14.642 -9.161 1.00 76.56 99 GLY A C 1
ATOM 718 O O . GLY A 1 99 ? 5.051 15.120 -9.945 1.00 76.56 99 GLY A O 1
ATOM 719 N N . SER A 1 100 ? 7.180 14.636 -9.423 1.00 69.94 100 SER A N 1
ATOM 720 C CA . SER A 1 100 ? 7.750 15.190 -10.669 1.00 69.94 100 SER A CA 1
ATOM 721 C C . SER A 1 100 ? 7.286 16.634 -10.985 1.00 69.94 100 SER A C 1
ATOM 723 O O . SER A 1 100 ? 7.052 16.977 -12.141 1.00 69.94 100 SER A O 1
ATOM 725 N N . GLY A 1 101 ? 7.097 17.476 -9.960 1.00 71.62 101 GLY A N 1
ATOM 726 C CA . GLY A 1 101 ? 6.666 18.874 -10.118 1.00 71.62 101 GLY A CA 1
ATOM 727 C C . GLY A 1 101 ? 5.158 19.094 -10.313 1.00 71.62 101 GLY A C 1
ATOM 728 O O . GLY A 1 101 ? 4.750 20.216 -10.595 1.00 71.62 101 GLY A O 1
ATOM 729 N N . SER A 1 102 ? 4.323 18.061 -10.161 1.00 74.12 102 SER A N 1
ATOM 730 C CA . SER A 1 102 ? 2.854 18.168 -10.181 1.00 74.12 102 SER A CA 1
ATOM 731 C C . SER A 1 102 ? 2.241 17.569 -8.917 1.00 74.12 102 SER A C 1
ATOM 733 O O . SER A 1 102 ? 2.755 16.585 -8.393 1.00 74.12 102 SER A O 1
ATOM 735 N N . SER A 1 103 ? 1.136 18.132 -8.423 1.00 79.75 103 SER A N 1
ATOM 736 C CA . SER A 1 103 ? 0.403 17.537 -7.299 1.00 79.75 103 SER A CA 1
ATOM 737 C C . SER A 1 103 ? -0.219 16.206 -7.718 1.00 79.75 103 SER A C 1
ATOM 739 O O . SER A 1 103 ? -0.957 16.146 -8.702 1.00 79.75 103 SER A O 1
ATOM 741 N N . GLY A 1 104 ? 0.061 15.149 -6.964 1.00 81.31 104 GLY A N 1
ATOM 742 C CA . GLY A 1 104 ? -0.530 13.830 -7.123 1.00 81.31 104 GLY A CA 1
ATOM 743 C C . GLY A 1 104 ? -1.237 13.406 -5.844 1.00 81.31 104 GLY A C 1
ATOM 744 O O . GLY A 1 104 ? -0.740 13.620 -4.742 1.00 81.31 104 GLY A O 1
ATOM 745 N N . ALA A 1 105 ? -2.407 12.795 -5.987 1.00 86.12 105 ALA A N 1
ATOM 746 C CA . ALA A 1 105 ? -3.094 12.139 -4.887 1.00 86.12 105 ALA A CA 1
ATOM 747 C C . ALA A 1 105 ? -3.767 10.867 -5.393 1.00 86.12 105 ALA A C 1
ATOM 749 O O . ALA A 1 105 ? -4.238 10.816 -6.531 1.00 86.12 105 ALA A O 1
ATOM 750 N N . ALA A 1 106 ? -3.813 9.853 -4.539 1.00 87.19 106 ALA A N 1
ATOM 751 C CA . ALA A 1 106 ? -4.494 8.603 -4.804 1.00 87.19 106 ALA A CA 1
ATOM 752 C C . ALA A 1 106 ? -5.257 8.152 -3.559 1.00 87.19 106 ALA A C 1
ATOM 754 O O . ALA A 1 106 ? -4.843 8.367 -2.421 1.00 87.19 106 ALA A O 1
ATOM 755 N N . THR A 1 107 ? -6.409 7.536 -3.794 1.00 90.81 107 THR A N 1
ATOM 756 C CA . THR A 1 107 ? -7.183 6.821 -2.779 1.00 90.81 107 THR A CA 1
ATOM 757 C C . THR A 1 107 ? -7.349 5.399 -3.281 1.00 90.81 107 THR A C 1
ATOM 759 O O . THR A 1 107 ? -7.828 5.203 -4.398 1.00 90.81 107 THR A O 1
ATOM 762 N N . LEU A 1 108 ? -6.888 4.432 -2.497 1.00 91.69 108 LEU A N 1
ATOM 763 C CA . LEU A 1 108 ? -6.734 3.038 -2.888 1.00 91.69 108 LEU A CA 1
ATOM 764 C C . LEU A 1 108 ? -7.367 2.131 -1.843 1.00 91.69 108 LEU A C 1
ATOM 766 O O . LEU A 1 108 ? -7.128 2.260 -0.646 1.00 91.69 108 LEU A O 1
ATOM 770 N N . THR A 1 109 ? -8.126 1.159 -2.312 1.00 94.25 109 THR A N 1
ATOM 771 C CA . THR A 1 109 ? -8.724 0.109 -1.490 1.00 94.25 109 THR A CA 1
ATOM 772 C C . THR A 1 109 ? -8.364 -1.258 -2.061 1.00 94.25 109 THR A C 1
ATOM 774 O O . THR A 1 109 ? -7.811 -1.360 -3.156 1.00 94.25 109 THR A O 1
ATOM 777 N N . TYR A 1 110 ? -8.717 -2.322 -1.347 1.00 94.19 110 TYR A N 1
ATOM 778 C CA . TYR A 1 110 ? -8.445 -3.695 -1.772 1.00 94.19 110 TYR A CA 1
ATOM 779 C C . TYR A 1 110 ? -8.915 -4.022 -3.200 1.00 94.19 110 TYR A C 1
ATOM 781 O O . TYR A 1 110 ? -8.202 -4.682 -3.949 1.00 94.19 110 TYR A O 1
ATOM 789 N N . ASN A 1 111 ? -10.089 -3.516 -3.591 1.00 91.50 111 ASN A N 1
ATOM 790 C CA . ASN A 1 111 ? -10.717 -3.828 -4.879 1.00 91.50 111 ASN A CA 1
ATOM 791 C C . ASN A 1 111 ? -10.159 -3.008 -6.058 1.00 91.50 111 ASN A C 1
ATOM 793 O O . ASN A 1 111 ? -10.646 -3.147 -7.179 1.00 91.50 111 ASN A O 1
ATOM 797 N N . ASP A 1 112 ? -9.174 -2.138 -5.826 1.00 91.06 112 ASP A N 1
ATOM 798 C CA . ASP A 1 112 ? -8.605 -1.274 -6.865 1.00 91.06 112 ASP A CA 1
ATOM 799 C C . ASP A 1 112 ? -7.451 -1.950 -7.575 1.00 91.06 112 ASP A C 1
ATOM 801 O O . ASP A 1 112 ? -6.293 -1.630 -7.317 1.00 91.06 112 ASP A O 1
ATOM 805 N N . ALA A 1 113 ? -7.769 -2.882 -8.472 1.00 91.31 113 ALA A N 1
ATOM 806 C CA . ALA A 1 113 ? -6.772 -3.615 -9.241 1.00 91.31 113 ALA A CA 1
ATOM 807 C C . ALA A 1 113 ? -5.662 -2.696 -9.785 1.00 91.31 113 ALA A C 1
ATOM 809 O O . ALA A 1 113 ? -5.902 -1.560 -10.211 1.00 91.31 113 ALA A O 1
ATOM 810 N N . VAL A 1 114 ? -4.431 -3.197 -9.730 1.00 92.06 114 VAL A N 1
ATOM 811 C CA . VAL A 1 114 ? -3.275 -2.546 -10.349 1.00 92.06 114 VAL A CA 1
ATOM 812 C C . VAL A 1 114 ? -3.458 -2.449 -11.859 1.00 92.06 114 VAL A C 1
ATOM 814 O O . VAL A 1 114 ? -4.109 -3.292 -12.479 1.00 92.06 114 VAL A O 1
ATOM 817 N N . ASP A 1 115 ? -2.880 -1.409 -12.450 1.00 90.38 115 ASP A N 1
ATOM 818 C CA . ASP A 1 115 ? -2.960 -1.188 -13.890 1.00 90.38 115 ASP A CA 1
ATOM 819 C C . ASP A 1 115 ? -2.140 -2.246 -14.657 1.00 90.38 115 ASP A C 1
ATOM 821 O O . ASP A 1 115 ? -0.919 -2.327 -14.467 1.00 90.38 115 ASP A O 1
ATOM 825 N N . PRO A 1 116 ? -2.768 -3.041 -15.545 1.00 90.12 116 PRO A N 1
ATOM 826 C CA . PRO A 1 116 ? -2.101 -4.144 -16.232 1.00 90.12 116 PRO A CA 1
ATOM 827 C C . PRO A 1 116 ? -0.913 -3.684 -17.084 1.00 90.12 116 PRO A C 1
ATOM 829 O O . PRO A 1 116 ? 0.019 -4.458 -17.293 1.00 90.12 116 PRO A O 1
ATOM 832 N N . ARG A 1 117 ? -0.848 -2.415 -17.509 1.00 89.31 117 ARG A N 1
ATOM 833 C CA . ARG A 1 117 ? 0.295 -1.877 -18.272 1.00 89.31 117 ARG A CA 1
ATOM 834 C C . ARG A 1 117 ? 1.624 -1.917 -17.510 1.00 89.31 117 ARG A C 1
ATOM 836 O O . ARG A 1 117 ? 2.672 -1.749 -18.135 1.00 89.31 117 ARG A O 1
ATOM 843 N N . TYR A 1 118 ? 1.578 -2.115 -16.194 1.00 90.69 118 TYR A N 1
ATOM 844 C CA . TYR A 1 118 ? 2.738 -2.180 -15.309 1.00 90.69 118 TYR A CA 1
ATOM 845 C C . TYR A 1 118 ? 2.905 -3.541 -14.626 1.00 90.69 118 TYR A C 1
ATOM 847 O O . TYR A 1 118 ? 3.672 -3.648 -13.678 1.00 90.69 118 TYR A O 1
ATOM 855 N N . VAL A 1 119 ? 2.195 -4.574 -15.073 1.00 92.56 119 VAL A N 1
ATOM 856 C CA . VAL A 1 119 ? 2.291 -5.924 -14.506 1.00 92.56 119 VAL A CA 1
ATOM 857 C C . VAL A 1 119 ? 3.046 -6.828 -15.475 1.00 92.56 119 VAL A C 1
ATOM 859 O O . VAL A 1 119 ? 2.804 -6.777 -16.683 1.00 92.56 119 VAL A O 1
ATOM 862 N N . GLU A 1 120 ? 3.981 -7.625 -14.962 1.00 93.19 120 GLU A N 1
ATOM 863 C CA . GLU A 1 120 ? 4.691 -8.677 -15.699 1.00 93.19 120 GLU A CA 1
ATOM 864 C C . GLU A 1 120 ? 3.713 -9.592 -16.451 1.00 93.19 120 GLU A C 1
ATOM 866 O O . GLU A 1 120 ? 2.692 -10.007 -15.903 1.00 93.19 120 GLU A O 1
ATOM 871 N N . ASP A 1 121 ? 4.021 -9.896 -17.715 1.00 90.62 121 ASP A N 1
ATOM 872 C CA . ASP A 1 121 ? 3.256 -10.821 -18.562 1.00 90.62 121 ASP A CA 1
ATOM 873 C C . ASP A 1 121 ? 1.755 -10.498 -18.727 1.00 90.62 121 ASP A C 1
ATOM 875 O O . ASP A 1 121 ? 0.965 -11.353 -19.128 1.00 90.62 121 ASP A O 1
ATOM 879 N N . SER A 1 122 ? 1.336 -9.249 -18.497 1.00 88.25 122 SER A N 1
ATOM 880 C CA . SER A 1 122 ? -0.069 -8.842 -18.657 1.00 88.25 122 SER A CA 1
ATOM 881 C C . SER A 1 122 ? -0.558 -8.806 -20.108 1.00 88.25 122 SER A C 1
ATOM 883 O O . SER A 1 122 ? -1.759 -8.771 -20.360 1.00 88.25 122 SER A O 1
ATOM 885 N N . GLY A 1 123 ? 0.364 -8.746 -21.075 1.00 85.56 123 GLY A N 1
ATOM 886 C CA . GLY A 1 123 ? 0.057 -8.498 -22.487 1.00 85.56 123 GLY A CA 1
ATOM 887 C C . GLY A 1 123 ? -0.305 -7.041 -22.820 1.00 85.56 123 GLY A C 1
ATOM 888 O O . GLY A 1 123 ? -0.467 -6.715 -23.993 1.00 85.56 123 GLY A O 1
ATOM 889 N N . GLU A 1 124 ? -0.379 -6.154 -21.822 1.00 83.81 124 GLU A N 1
ATOM 890 C CA . GLU A 1 124 ? -0.735 -4.732 -21.977 1.00 83.81 124 GLU A CA 1
ATOM 891 C C . GLU A 1 124 ? 0.447 -3.785 -21.721 1.00 83.81 124 GLU A C 1
ATOM 893 O O . GLU A 1 124 ? 0.305 -2.561 -21.740 1.00 83.81 124 GLU A O 1
ATOM 898 N N . GLN A 1 125 ? 1.632 -4.339 -21.470 1.00 83.19 125 GLN A N 1
ATOM 899 C CA . GLN A 1 125 ? 2.822 -3.565 -21.143 1.00 83.19 125 GLN A CA 1
ATOM 900 C C . GLN A 1 125 ? 3.192 -2.578 -22.252 1.00 83.19 125 GLN A C 1
ATOM 902 O O . GLN A 1 125 ? 3.249 -2.908 -23.438 1.00 83.19 125 GLN A O 1
ATOM 907 N N . THR A 1 126 ? 3.499 -1.345 -21.851 1.00 72.75 126 THR A N 1
ATOM 908 C CA . THR A 1 126 ? 3.917 -0.277 -22.769 1.00 72.75 126 THR A CA 1
ATOM 909 C C . THR A 1 126 ? 5.326 0.197 -22.427 1.00 72.75 126 THR A C 1
ATOM 911 O O . THR A 1 126 ? 5.760 0.113 -21.279 1.00 72.75 126 THR A O 1
ATOM 914 N N . GLY A 1 127 ? 6.057 0.739 -23.408 1.00 66.38 127 GLY A N 1
ATOM 915 C CA . GLY A 1 127 ? 7.470 1.125 -23.257 1.00 66.38 127 GLY A CA 1
ATOM 916 C C . GLY A 1 127 ? 7.777 2.165 -22.165 1.00 66.38 127 GLY A C 1
ATOM 917 O O . GLY A 1 127 ? 8.949 2.405 -21.883 1.00 66.38 127 GLY A O 1
ATOM 918 N N . ALA A 1 128 ? 6.758 2.757 -21.532 1.00 61.72 128 ALA A N 1
ATOM 919 C CA . ALA A 1 128 ? 6.915 3.605 -20.356 1.00 61.72 128 ALA A CA 1
ATOM 920 C C . ALA A 1 128 ? 7.489 2.841 -19.148 1.00 61.72 128 ALA A C 1
ATOM 922 O O . ALA A 1 128 ? 8.254 3.432 -18.398 1.00 61.72 128 ALA A O 1
ATOM 923 N N . GLY A 1 129 ? 7.204 1.541 -18.991 1.00 65.25 129 GLY A N 1
ATOM 924 C CA . GLY A 1 129 ? 7.723 0.706 -17.893 1.00 65.25 129 GLY A CA 1
ATOM 925 C C . GLY A 1 129 ? 9.233 0.434 -17.945 1.00 65.25 129 GLY A C 1
ATOM 926 O O . GLY A 1 129 ? 9.802 -0.072 -16.986 1.00 65.25 129 GLY A O 1
ATOM 927 N N . ARG A 1 130 ? 9.908 0.794 -19.046 1.00 68.19 130 ARG A N 1
ATOM 928 C CA . ARG A 1 130 ? 11.309 0.429 -19.300 1.00 68.19 130 ARG A CA 1
ATOM 929 C C . ARG A 1 130 ? 12.302 1.005 -18.283 1.00 68.19 130 ARG A C 1
ATOM 931 O O . ARG A 1 130 ? 13.356 0.411 -18.101 1.00 68.19 130 ARG A O 1
ATOM 938 N N . TRP A 1 131 ? 11.984 2.136 -17.660 1.00 77.50 131 TRP A N 1
ATOM 939 C CA . TRP A 1 131 ? 12.879 2.878 -16.754 1.00 77.50 131 TRP A CA 1
ATOM 940 C C . TRP A 1 131 ? 12.435 2.817 -15.293 1.00 77.50 131 TRP A C 1
ATOM 942 O O . TRP A 1 131 ? 12.860 3.627 -14.473 1.00 77.50 131 TRP A O 1
ATOM 952 N N . PHE A 1 132 ? 11.518 1.908 -14.981 1.00 87.38 132 PHE A N 1
ATOM 953 C CA . PHE A 1 132 ? 10.940 1.787 -13.658 1.00 87.38 132 PHE A CA 1
ATOM 954 C C . PHE A 1 132 ? 11.056 0.354 -13.167 1.00 87.38 132 PHE A C 1
ATOM 956 O O . PHE A 1 132 ? 11.099 -0.589 -13.958 1.00 87.38 132 PHE A O 1
ATOM 963 N N . VAL A 1 133 ? 11.034 0.197 -11.847 1.00 91.50 133 VAL A N 1
ATOM 964 C CA . VAL A 1 133 ? 10.586 -1.069 -11.276 1.00 91.50 133 VAL A CA 1
ATOM 965 C C . VAL A 1 133 ? 9.072 -1.101 -11.415 1.00 91.50 133 VAL A C 1
ATOM 967 O O . VAL A 1 133 ? 8.398 -0.111 -11.119 1.00 91.50 133 VAL A O 1
ATOM 970 N N . THR A 1 134 ? 8.552 -2.220 -11.896 1.00 94.00 134 THR A N 1
ATOM 971 C CA . THR A 1 134 ? 7.123 -2.456 -12.119 1.00 94.00 134 THR A CA 1
ATOM 972 C C . THR A 1 134 ? 6.685 -3.730 -11.396 1.00 94.00 134 THR A C 1
ATOM 974 O O . THR A 1 134 ? 7.479 -4.352 -10.686 1.00 94.00 134 THR A O 1
ATOM 977 N N . LEU A 1 135 ? 5.413 -4.096 -11.497 1.00 94.75 135 LEU A N 1
ATOM 978 C CA . LEU A 1 135 ? 4.811 -5.133 -10.668 1.00 94.75 135 LEU A CA 1
ATOM 979 C C . LEU A 1 135 ? 5.054 -6.543 -11.220 1.00 94.75 135 LEU A C 1
ATOM 981 O O . LEU A 1 135 ? 5.004 -6.742 -12.435 1.00 94.75 135 LEU A O 1
ATOM 985 N N . PRO A 1 136 ? 5.262 -7.540 -10.345 1.00 94.88 136 PRO A N 1
ATOM 986 C CA . PRO A 1 136 ? 5.399 -8.927 -10.753 1.00 94.88 136 PRO A CA 1
ATOM 987 C C . PRO A 1 136 ? 4.021 -9.512 -11.081 1.00 94.88 136 PRO A C 1
ATOM 989 O O . PRO A 1 136 ? 2.986 -8.972 -10.672 1.00 94.88 136 PRO A O 1
ATOM 992 N N . LYS A 1 137 ? 3.989 -10.635 -11.798 1.00 95.00 137 LYS A N 1
ATOM 993 C CA . LYS A 1 137 ? 2.732 -11.261 -12.246 1.00 95.00 137 LYS A CA 1
ATOM 994 C C . LYS A 1 137 ? 1.802 -11.636 -11.086 1.00 95.00 137 LYS A C 1
ATOM 996 O O . LYS A 1 137 ? 0.585 -11.635 -11.246 1.00 95.00 137 LYS A O 1
ATOM 1001 N N . GLU A 1 138 ? 2.349 -11.916 -9.903 1.00 94.56 138 GLU A N 1
ATOM 1002 C CA . GLU A 1 138 ? 1.590 -12.267 -8.699 1.00 94.56 138 GLU A CA 1
ATOM 1003 C C . GLU A 1 138 ? 0.727 -11.103 -8.187 1.00 94.56 138 GLU A C 1
ATOM 1005 O O . GLU A 1 138 ? -0.272 -11.335 -7.505 1.00 94.56 138 GLU A O 1
ATOM 1010 N N . ALA A 1 139 ? 1.068 -9.859 -8.539 1.00 93.62 139 ALA A N 1
ATOM 1011 C CA . ALA A 1 139 ? 0.275 -8.680 -8.201 1.00 93.62 139 ALA A CA 1
ATOM 1012 C C . ALA A 1 139 ? -0.933 -8.481 -9.135 1.00 93.62 139 ALA A C 1
ATOM 1014 O O . ALA A 1 139 ? -1.771 -7.617 -8.870 1.00 93.62 139 ALA A O 1
ATOM 1015 N N . ALA A 1 140 ? -1.054 -9.255 -10.222 1.00 92.69 140 ALA A N 1
ATOM 1016 C CA . ALA A 1 140 ? -2.139 -9.111 -11.186 1.00 92.69 140 ALA A CA 1
ATOM 1017 C C . ALA A 1 140 ? -3.515 -9.139 -10.497 1.00 92.69 140 ALA A C 1
ATOM 1019 O O . ALA A 1 140 ? -3.841 -10.040 -9.724 1.00 92.69 140 ALA A O 1
ATOM 1020 N N . GLY A 1 141 ? -4.326 -8.111 -10.763 1.00 90.38 141 GLY A N 1
ATOM 1021 C CA . GLY A 1 141 ? -5.668 -7.969 -10.190 1.00 90.38 141 GLY A CA 1
ATOM 1022 C C . GLY A 1 141 ? -5.717 -7.616 -8.698 1.00 90.38 141 GLY A C 1
ATOM 1023 O O . GLY A 1 141 ? -6.811 -7.447 -8.168 1.00 90.38 141 GLY A O 1
ATOM 1024 N N . SER A 1 142 ? -4.575 -7.464 -8.021 1.00 93.12 142 SER A N 1
ATOM 1025 C CA . SER A 1 142 ? -4.506 -7.257 -6.571 1.00 93.12 142 SER A CA 1
ATOM 1026 C C . SER A 1 142 ? -3.892 -5.902 -6.228 1.00 93.12 142 SER A C 1
ATOM 1028 O O . SER A 1 142 ? -2.783 -5.601 -6.655 1.00 93.12 142 SER A O 1
ATOM 1030 N N . ARG A 1 143 ? -4.572 -5.084 -5.412 1.00 94.94 143 ARG A N 1
ATOM 1031 C CA . ARG A 1 143 ? -3.981 -3.847 -4.860 1.00 94.94 143 ARG A CA 1
ATOM 1032 C C . ARG A 1 143 ? -3.194 -4.083 -3.586 1.00 94.94 143 ARG A C 1
ATOM 1034 O O . ARG A 1 143 ? -2.218 -3.387 -3.326 1.00 94.94 143 ARG A O 1
ATOM 1041 N N . MET A 1 144 ? -3.678 -5.004 -2.762 1.00 97.44 144 MET A N 1
ATOM 1042 C CA . MET A 1 144 ? -3.143 -5.271 -1.435 1.00 97.44 144 MET A CA 1
ATOM 1043 C C . MET A 1 144 ? -2.941 -6.770 -1.276 1.00 97.44 144 MET A C 1
ATOM 1045 O O . MET A 1 144 ? -3.833 -7.542 -1.622 1.00 97.44 144 MET A O 1
ATOM 1049 N N . GLN A 1 145 ? -1.782 -7.164 -0.765 1.00 97.69 145 GLN A N 1
ATOM 1050 C CA . GLN A 1 145 ? -1.407 -8.563 -0.553 1.00 97.69 145 GLN A CA 1
ATOM 1051 C C . GLN A 1 145 ? -0.538 -8.685 0.696 1.00 97.69 145 GLN A C 1
ATOM 1053 O O . GLN A 1 145 ? 0.072 -7.699 1.128 1.00 97.69 145 GLN A O 1
ATOM 1058 N N . ARG A 1 146 ? -0.430 -9.897 1.252 1.00 97.75 146 ARG A N 1
ATOM 1059 C CA . ARG A 1 146 ? 0.621 -10.191 2.237 1.00 97.75 146 ARG A CA 1
ATOM 1060 C C . ARG A 1 146 ? 2.000 -9.894 1.644 1.00 97.75 146 ARG A C 1
ATOM 1062 O O . ARG A 1 146 ? 2.211 -9.969 0.436 1.00 97.75 146 ARG A O 1
ATOM 1069 N N . PHE A 1 147 ? 2.944 -9.532 2.503 1.00 97.12 147 PHE A N 1
ATOM 1070 C CA . PHE A 1 147 ? 4.292 -9.148 2.101 1.00 97.12 147 PHE A CA 1
ATOM 1071 C C . PHE A 1 147 ? 5.340 -9.922 2.896 1.00 97.12 147 PHE A C 1
ATOM 1073 O O . PHE A 1 147 ? 5.365 -9.878 4.126 1.00 97.12 147 PHE A O 1
ATOM 1080 N N . GLY A 1 148 ? 6.236 -10.606 2.192 1.00 91.94 148 GLY A N 1
ATOM 1081 C CA . GLY A 1 148 ? 7.280 -11.425 2.795 1.00 91.94 148 GLY A CA 1
ATOM 1082 C C . GLY A 1 148 ? 7.891 -12.395 1.791 1.00 91.94 148 GLY A C 1
ATOM 1083 O O . GLY A 1 148 ? 7.292 -12.708 0.764 1.00 91.94 148 GLY A O 1
ATOM 1084 N N . SER A 1 149 ? 9.099 -12.870 2.082 1.00 87.50 149 SER A N 1
ATOM 1085 C CA . SER A 1 149 ? 9.756 -13.892 1.272 1.00 87.50 149 SER A CA 1
ATOM 1086 C C . SER A 1 149 ? 9.171 -15.279 1.547 1.00 87.50 149 SER A C 1
ATOM 1088 O O . SER A 1 149 ? 8.803 -15.599 2.674 1.00 87.50 149 SER A O 1
ATOM 1090 N N . GLY A 1 150 ? 9.124 -16.121 0.512 1.00 89.00 150 GLY A N 1
ATOM 1091 C CA . GLY A 1 150 ? 8.721 -17.526 0.640 1.00 89.00 150 GLY A CA 1
ATOM 1092 C C . GLY A 1 150 ? 7.214 -17.776 0.738 1.00 89.00 150 GLY A C 1
ATOM 1093 O O . GLY A 1 150 ? 6.832 -18.922 0.949 1.00 89.00 150 GLY A O 1
ATOM 1094 N N . LEU A 1 151 ? 6.381 -16.746 0.564 1.00 92.56 151 LEU A N 1
ATOM 1095 C CA . LEU A 1 151 ? 4.929 -16.899 0.494 1.00 92.56 151 LEU A CA 1
ATOM 1096 C C . LEU A 1 151 ? 4.516 -17.547 -0.832 1.00 92.56 151 LEU A C 1
ATOM 1098 O O . LEU A 1 151 ? 5.015 -17.199 -1.905 1.00 92.56 151 LEU A O 1
ATOM 1102 N N . THR A 1 152 ? 3.577 -18.477 -0.752 1.00 94.44 152 THR A N 1
ATOM 1103 C CA . THR A 1 152 ? 2.859 -19.022 -1.904 1.00 94.44 152 THR A CA 1
ATOM 1104 C C . THR A 1 152 ? 1.866 -17.997 -2.461 1.00 94.44 152 THR A C 1
ATOM 1106 O O . THR A 1 152 ? 1.498 -17.030 -1.793 1.00 94.44 152 THR A O 1
ATOM 1109 N N . LEU A 1 153 ? 1.388 -18.209 -3.693 1.00 90.88 153 LEU A N 1
ATOM 1110 C CA . LEU A 1 153 ? 0.378 -17.334 -4.301 1.00 90.88 153 LEU A CA 1
ATOM 1111 C C . LEU A 1 153 ? -0.925 -17.293 -3.486 1.00 90.88 153 LEU A C 1
ATOM 1113 O O . LEU A 1 153 ? -1.542 -16.239 -3.366 1.00 90.88 153 LEU A O 1
ATOM 1117 N N . GLU A 1 154 ? -1.319 -18.427 -2.906 1.00 93.50 154 GLU A N 1
ATOM 1118 C CA . GLU A 1 154 ? -2.504 -18.527 -2.049 1.00 93.50 154 GLU A CA 1
ATOM 1119 C C . GLU A 1 154 ? -2.331 -17.693 -0.773 1.00 93.50 154 GLU A C 1
ATOM 1121 O O . GLU A 1 154 ? -3.227 -16.936 -0.406 1.00 93.50 154 GLU A O 1
ATOM 1126 N N . GLU A 1 155 ? -1.156 -17.753 -0.140 1.00 94.88 155 GLU A N 1
ATOM 1127 C CA . GLU A 1 155 ? -0.849 -16.946 1.046 1.00 94.88 155 GLU A CA 1
ATOM 1128 C C . GLU A 1 155 ? -0.745 -15.451 0.727 1.00 94.88 155 GLU A C 1
ATOM 1130 O O . GLU A 1 155 ? -1.174 -14.632 1.534 1.00 94.88 155 GLU A O 1
ATOM 1135 N N . LEU A 1 156 ? -0.211 -15.074 -0.441 1.00 93.94 156 LEU A N 1
ATOM 1136 C CA . LEU A 1 156 ? -0.175 -13.675 -0.886 1.00 93.94 156 LEU A CA 1
ATOM 1137 C C . LEU A 1 156 ? -1.583 -13.081 -1.017 1.00 93.94 156 LEU A C 1
ATOM 1139 O O . LEU A 1 156 ? -1.786 -11.907 -0.701 1.00 93.94 156 LEU A O 1
ATOM 1143 N N . GLN A 1 157 ? -2.537 -13.885 -1.489 1.00 93.00 157 GLN A N 1
ATOM 1144 C CA . GLN A 1 157 ? -3.912 -13.466 -1.762 1.00 93.00 157 GLN A CA 1
ATOM 1145 C C . GLN A 1 157 ? -4.829 -13.506 -0.535 1.00 93.00 157 GLN A C 1
ATOM 1147 O O . GLN A 1 157 ? -5.930 -12.950 -0.599 1.00 93.00 157 GLN A O 1
ATOM 1152 N N . ASP A 1 158 ? -4.398 -14.112 0.575 1.00 96.06 158 ASP A N 1
ATOM 1153 C CA . ASP A 1 158 ? -5.160 -14.113 1.823 1.00 96.06 158 ASP A CA 1
ATOM 1154 C C . ASP A 1 158 ? -5.312 -12.672 2.356 1.00 96.06 158 ASP A C 1
ATOM 1156 O O . ASP A 1 158 ? -4.316 -12.011 2.670 1.00 96.06 158 ASP A O 1
ATOM 1160 N N . PRO A 1 159 ? -6.547 -12.142 2.452 1.00 96.81 159 PRO A N 1
ATOM 1161 C CA . PRO A 1 159 ? -6.773 -10.774 2.893 1.00 96.81 159 PRO A CA 1
ATOM 1162 C C . PRO A 1 159 ? -6.661 -10.600 4.412 1.00 96.81 159 PRO A C 1
ATOM 1164 O O . PRO A 1 159 ? -6.801 -9.473 4.883 1.00 96.81 159 PRO A O 1
ATOM 1167 N N . ILE A 1 160 ? -6.482 -11.667 5.193 1.00 97.56 160 ILE A N 1
ATOM 1168 C CA . ILE A 1 160 ? -6.387 -11.574 6.651 1.00 97.56 160 ILE A CA 1
ATOM 1169 C C . ILE A 1 160 ? -4.923 -11.422 7.067 1.00 97.56 160 ILE A C 1
ATOM 1171 O O . ILE A 1 160 ? -4.084 -12.246 6.722 1.00 97.56 160 ILE A O 1
ATOM 1175 N N . ILE A 1 161 ? -4.611 -10.370 7.822 1.00 98.00 161 ILE A N 1
ATOM 1176 C CA . ILE A 1 161 ? -3.274 -10.079 8.350 1.00 98.00 161 ILE A CA 1
ATOM 1177 C C . ILE A 1 161 ? -3.285 -10.259 9.861 1.00 98.00 161 ILE A C 1
ATOM 1179 O O . ILE A 1 161 ? -3.894 -9.471 10.596 1.00 98.00 161 ILE A O 1
ATOM 1183 N N . GLU A 1 162 ? -2.575 -11.271 10.329 1.00 97.38 162 GLU A N 1
ATOM 1184 C CA . GLU A 1 162 ? -2.422 -11.556 11.748 1.00 97.38 162 GLU A CA 1
ATOM 1185 C C . GLU A 1 162 ? -1.355 -10.658 12.401 1.00 97.38 162 GLU A C 1
ATOM 1187 O O . GLU A 1 162 ? -0.495 -10.086 11.720 1.00 97.38 162 GLU A O 1
ATOM 1192 N N . PRO A 1 163 ? -1.382 -10.494 13.737 1.00 97.81 163 PRO A N 1
ATOM 1193 C CA . PRO A 1 163 ? -0.335 -9.776 14.453 1.00 97.81 163 PRO A CA 1
ATOM 1194 C C . PRO A 1 163 ? 1.071 -10.312 14.138 1.00 97.81 163 PRO A C 1
ATOM 1196 O O . PRO A 1 163 ? 1.350 -11.503 14.241 1.00 97.81 163 PRO A O 1
ATOM 1199 N N . GLY A 1 164 ? 1.980 -9.404 13.792 1.00 97.31 164 GLY A N 1
ATOM 1200 C CA . GLY A 1 164 ? 3.352 -9.677 13.367 1.00 97.31 164 GLY A CA 1
ATOM 1201 C C . GLY A 1 164 ? 3.542 -9.706 11.849 1.00 97.31 164 GLY A C 1
ATOM 1202 O O . GLY A 1 164 ? 4.663 -9.478 11.384 1.00 97.31 164 GLY A O 1
ATOM 1203 N N . GLU A 1 165 ? 2.475 -9.927 11.080 1.00 98.06 165 GLU A N 1
ATOM 1204 C CA . GLU A 1 165 ? 2.533 -10.039 9.624 1.00 98.06 165 GLU A CA 1
ATOM 1205 C C . GLU A 1 165 ? 2.592 -8.677 8.927 1.00 98.06 165 GLU A C 1
ATOM 1207 O O . GLU A 1 165 ? 2.207 -7.632 9.466 1.00 98.06 165 GLU A O 1
ATOM 1212 N N . ARG A 1 166 ? 3.099 -8.697 7.693 1.00 98.31 166 ARG A N 1
ATOM 1213 C CA . ARG A 1 166 ? 3.237 -7.517 6.841 1.00 98.31 166 ARG A CA 1
ATOM 1214 C C . ARG A 1 166 ? 2.353 -7.646 5.619 1.00 98.31 166 ARG A C 1
ATOM 1216 O O . ARG A 1 166 ? 2.106 -8.744 5.124 1.00 98.31 166 ARG A O 1
ATOM 1223 N N . PHE A 1 167 ? 1.945 -6.505 5.096 1.00 98.56 167 PHE A N 1
ATOM 1224 C CA . PHE A 1 167 ? 1.225 -6.412 3.838 1.00 98.56 167 PHE A CA 1
ATOM 1225 C C . PHE A 1 167 ? 1.726 -5.218 3.040 1.00 98.56 167 PHE A C 1
ATOM 1227 O O . PHE A 1 167 ? 2.246 -4.246 3.593 1.00 98.56 167 PHE A O 1
ATOM 1234 N N . ILE A 1 168 ? 1.579 -5.316 1.728 1.00 98.50 168 ILE A N 1
ATOM 1235 C CA . ILE A 1 168 ? 1.950 -4.278 0.779 1.00 98.50 168 ILE A CA 1
ATOM 1236 C C . ILE A 1 168 ? 0.693 -3.721 0.129 1.00 98.50 168 ILE A C 1
ATOM 1238 O O . ILE A 1 168 ? -0.241 -4.461 -0.177 1.00 98.50 168 ILE A O 1
ATOM 1242 N N . ILE A 1 169 ? 0.684 -2.411 -0.086 1.00 97.81 169 ILE A N 1
ATOM 1243 C CA . ILE A 1 169 ? -0.270 -1.727 -0.951 1.00 97.81 169 ILE A CA 1
ATOM 1244 C C . ILE A 1 169 ? 0.504 -1.297 -2.192 1.00 97.81 169 ILE A C 1
ATOM 1246 O O . ILE A 1 169 ? 1.358 -0.408 -2.124 1.00 97.81 169 ILE A O 1
ATOM 1250 N N . TYR A 1 170 ? 0.232 -1.969 -3.307 1.00 97.19 170 TYR A N 1
ATOM 1251 C CA . TYR A 1 170 ? 0.997 -1.826 -4.537 1.00 97.19 170 TYR A CA 1
ATOM 1252 C C . TYR A 1 170 ? 0.839 -0.439 -5.164 1.00 97.19 170 TYR A C 1
ATOM 1254 O O . TYR A 1 170 ? -0.258 0.131 -5.217 1.00 97.19 170 TYR A O 1
ATOM 1262 N N . CYS A 1 171 ? 1.949 0.064 -5.696 1.00 94.62 171 CYS A N 1
ATOM 1263 C CA . CYS A 1 171 ? 1.979 1.138 -6.682 1.00 94.62 171 CYS A CA 1
ATOM 1264 C C . CYS A 1 171 ? 2.281 0.540 -8.063 1.00 94.62 171 CYS A C 1
ATOM 1266 O O . CYS A 1 171 ? 2.842 -0.544 -8.168 1.00 94.62 171 CYS A O 1
ATOM 1268 N N . GLU A 1 172 ? 1.917 1.231 -9.132 1.00 92.56 172 GLU A N 1
ATOM 1269 C CA . GLU A 1 172 ? 2.124 0.764 -10.503 1.00 92.56 172 GLU A CA 1
ATOM 1270 C C . GLU A 1 172 ? 3.607 0.720 -10.854 1.00 92.56 172 GLU A C 1
ATOM 1272 O O . GLU A 1 172 ? 4.076 -0.201 -11.516 1.00 92.56 172 GLU A O 1
ATOM 1277 N N . PHE A 1 173 ? 4.357 1.723 -10.411 1.00 92.56 173 PHE A N 1
ATOM 1278 C CA . PHE A 1 173 ? 5.785 1.776 -10.662 1.00 92.56 173 PHE A CA 1
ATOM 1279 C C . PHE A 1 173 ? 6.525 2.530 -9.562 1.00 92.56 173 PHE A C 1
ATOM 1281 O O . PHE A 1 173 ? 5.969 3.407 -8.893 1.00 92.56 173 PHE A O 1
ATOM 1288 N N . TYR A 1 174 ? 7.802 2.199 -9.415 1.00 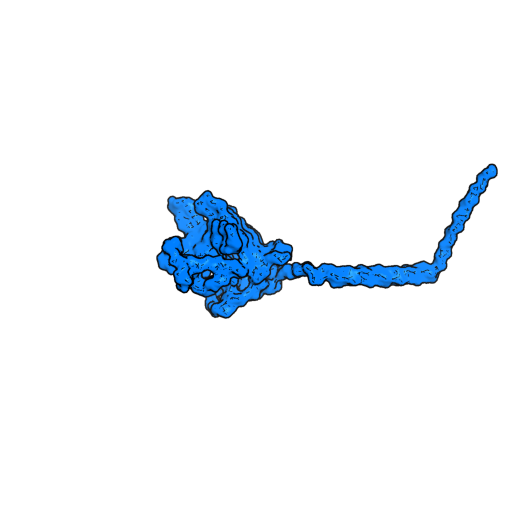93.88 174 TYR A N 1
ATOM 1289 C CA . TYR A 1 174 ? 8.752 2.893 -8.562 1.00 93.88 174 TYR A CA 1
ATOM 1290 C C . TYR A 1 174 ? 9.880 3.451 -9.426 1.00 93.88 174 TYR A C 1
ATOM 1292 O O . TYR A 1 174 ? 10.455 2.750 -10.265 1.00 93.88 174 TYR A O 1
ATOM 1300 N N . TYR A 1 175 ? 10.198 4.722 -9.205 1.00 90.88 175 TYR A N 1
ATOM 1301 C CA . TYR A 1 175 ? 11.386 5.359 -9.752 1.00 90.88 175 TYR A CA 1
ATOM 1302 C C . TYR A 1 175 ? 12.303 5.742 -8.602 1.00 90.88 175 TYR A C 1
ATOM 1304 O O . TYR A 1 175 ? 11.875 6.438 -7.681 1.00 90.88 175 TYR A O 1
ATOM 1312 N N . LYS A 1 176 ? 13.573 5.341 -8.677 1.00 89.38 176 LYS A N 1
ATOM 1313 C CA . LYS A 1 176 ? 14.548 5.597 -7.608 1.00 89.38 176 LYS A CA 1
ATOM 1314 C C . LYS A 1 176 ? 14.914 7.076 -7.442 1.00 89.38 176 LYS A C 1
ATOM 1316 O O . LYS A 1 176 ? 15.505 7.461 -6.443 1.00 89.38 176 LYS A O 1
ATOM 1321 N N . GLY A 1 177 ? 14.591 7.905 -8.431 1.00 84.19 177 GLY A N 1
ATOM 1322 C CA . GLY A 1 177 ? 15.089 9.270 -8.496 1.00 84.19 177 GLY A CA 1
ATOM 1323 C C . GLY A 1 177 ? 16.468 9.352 -9.150 1.00 84.19 177 GLY A C 1
ATOM 1324 O O . GLY A 1 177 ? 17.154 8.360 -9.411 1.00 84.19 177 GLY A O 1
ATOM 1325 N N . ASP A 1 178 ? 16.889 10.569 -9.439 1.00 78.00 178 ASP A N 1
ATOM 1326 C CA . ASP A 1 178 ? 18.220 10.851 -9.949 1.00 78.00 178 ASP A CA 1
ATOM 1327 C C . ASP A 1 178 ? 18.763 12.081 -9.223 1.00 78.00 178 ASP A C 1
ATOM 1329 O O . ASP A 1 178 ? 18.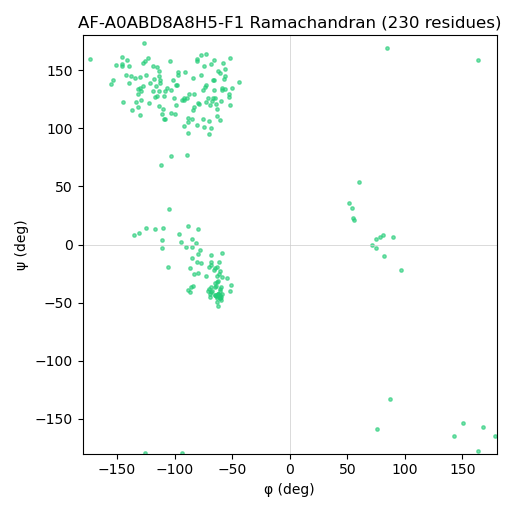230 13.191 -9.318 1.00 78.00 178 ASP A O 1
ATOM 1333 N N . SER A 1 179 ? 19.838 11.851 -8.468 1.00 60.06 179 SER A N 1
ATOM 1334 C CA . SER A 1 179 ? 20.510 12.864 -7.659 1.00 60.06 179 SER A CA 1
ATOM 1335 C C . SER A 1 179 ? 21.112 13.986 -8.505 1.00 60.06 179 SER A C 1
ATOM 1337 O O . SER A 1 179 ? 21.347 15.072 -7.981 1.00 60.06 179 SER A O 1
ATOM 1339 N N . SER A 1 180 ? 21.322 13.769 -9.809 1.00 63.09 180 SER A N 1
ATOM 1340 C CA . SER A 1 180 ? 21.831 14.793 -10.724 1.00 63.09 180 SER A CA 1
ATOM 1341 C C . SER A 1 180 ? 20.758 15.773 -11.221 1.00 63.09 180 SER A C 1
ATOM 1343 O O . SER A 1 180 ? 21.099 16.846 -11.721 1.00 63.09 180 SER A O 1
ATOM 1345 N N . SER A 1 181 ? 19.468 15.454 -11.051 1.00 60.75 181 SER A N 1
ATOM 1346 C CA . SER A 1 181 ? 18.348 16.195 -11.648 1.00 60.75 181 SER A CA 1
ATOM 1347 C C . SER A 1 181 ? 17.296 16.700 -10.645 1.00 60.75 181 SER A C 1
ATOM 1349 O O . SER A 1 181 ? 16.222 17.131 -11.063 1.00 60.75 181 SER A O 1
ATOM 1351 N N . ASN A 1 182 ? 17.590 16.707 -9.333 1.00 62.03 182 ASN A N 1
ATOM 1352 C CA . ASN A 1 182 ? 16.627 17.012 -8.251 1.00 62.03 182 ASN A CA 1
ATOM 1353 C C . ASN A 1 182 ? 15.359 16.133 -8.295 1.00 62.03 182 ASN A C 1
ATOM 1355 O O . ASN A 1 182 ? 14.307 16.512 -7.777 1.00 62.03 182 ASN A O 1
ATOM 1359 N N . TYR A 1 183 ? 15.442 14.958 -8.923 1.00 73.75 183 TYR A N 1
ATOM 1360 C CA . TYR A 1 183 ? 14.357 13.990 -8.924 1.00 73.75 183 TYR A CA 1
ATOM 1361 C C . TYR A 1 183 ? 14.498 13.095 -7.701 1.00 73.75 183 TYR A C 1
ATOM 1363 O O . TYR A 1 183 ? 15.356 12.216 -7.659 1.00 73.75 183 TYR A O 1
ATOM 1371 N N . PHE A 1 184 ? 13.637 13.317 -6.714 1.00 85.19 184 PHE A N 1
ATOM 1372 C CA . PHE A 1 184 ? 13.466 12.409 -5.586 1.00 85.19 184 PHE A CA 1
ATOM 1373 C C . PHE A 1 184 ? 12.896 11.062 -6.056 1.00 85.19 184 PHE A C 1
ATOM 1375 O O . PHE A 1 184 ? 12.285 11.002 -7.132 1.00 85.19 184 PHE A O 1
ATOM 1382 N N . PRO A 1 185 ? 13.066 9.978 -5.278 1.00 90.62 185 PRO A N 1
ATOM 1383 C CA . PRO A 1 185 ? 12.329 8.752 -5.533 1.00 90.62 185 PRO A CA 1
ATOM 1384 C C . PRO A 1 185 ? 10.825 9.041 -5.539 1.00 90.62 185 PRO A C 1
ATOM 1386 O O . PRO A 1 185 ? 10.360 9.889 -4.780 1.00 90.62 185 PRO A O 1
ATOM 1389 N N . TYR A 1 186 ? 10.050 8.364 -6.384 1.00 91.25 186 TYR A N 1
ATOM 1390 C CA . TYR A 1 186 ? 8.598 8.546 -6.414 1.00 91.25 186 TYR A CA 1
ATOM 1391 C C . TYR A 1 186 ? 7.847 7.262 -6.743 1.00 91.25 186 TYR A C 1
ATOM 1393 O O . TYR A 1 186 ? 8.347 6.369 -7.431 1.00 91.25 186 TYR A O 1
ATOM 1401 N N . LEU A 1 187 ? 6.608 7.213 -6.259 1.00 93.31 187 LEU A N 1
ATOM 1402 C CA . LEU A 1 187 ? 5.642 6.159 -6.527 1.00 93.31 187 LEU A CA 1
ATOM 1403 C C . LEU A 1 187 ? 4.627 6.651 -7.552 1.00 93.31 187 LEU A C 1
ATOM 1405 O O . LEU A 1 187 ? 4.100 7.761 -7.442 1.00 93.31 187 LEU A O 1
ATOM 1409 N N . GLY A 1 188 ? 4.366 5.821 -8.555 1.00 91.50 188 GLY A N 1
ATOM 1410 C CA . GLY A 1 188 ? 3.291 6.015 -9.513 1.00 91.50 188 GLY A CA 1
ATOM 1411 C C . GLY A 1 188 ? 2.041 5.277 -9.083 1.00 91.50 188 GLY A C 1
ATOM 1412 O O . GLY A 1 188 ? 2.093 4.066 -8.909 1.00 91.50 188 GLY A O 1
ATOM 1413 N N . PHE A 1 189 ? 0.934 6.000 -8.959 1.00 90.25 189 PHE A N 1
ATOM 1414 C CA . PHE A 1 189 ? -0.372 5.431 -8.668 1.00 90.25 189 PHE A CA 1
ATOM 1415 C C . PHE A 1 189 ? -1.317 5.598 -9.856 1.00 90.25 189 PHE A C 1
ATOM 1417 O O . PHE A 1 189 ? -1.355 6.666 -10.468 1.00 90.25 189 PHE A O 1
ATOM 1424 N N . SER A 1 190 ? -2.100 4.566 -10.151 1.00 86.69 190 SER A N 1
ATOM 1425 C CA . SER A 1 190 ? -3.218 4.564 -11.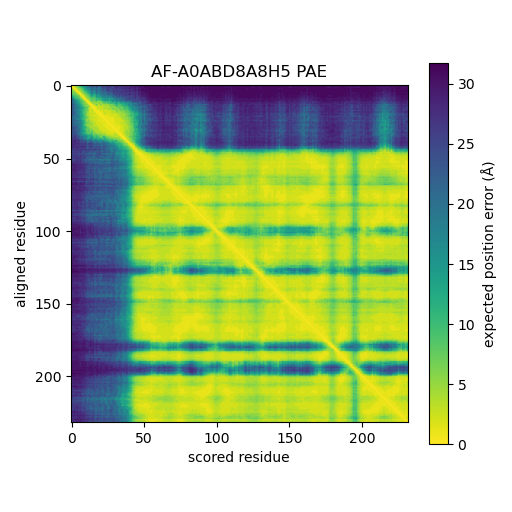095 1.00 86.69 190 SER A CA 1
ATOM 1426 C C . SER A 1 190 ? -4.439 3.976 -10.393 1.00 86.69 190 SER A C 1
ATOM 1428 O O . SER A 1 190 ? -4.346 2.936 -9.748 1.00 86.69 190 SER A O 1
ATOM 1430 N N . ASN A 1 191 ? -5.590 4.640 -10.490 1.00 77.94 191 ASN A N 1
ATOM 1431 C CA . ASN A 1 191 ? -6.856 4.077 -10.031 1.00 77.94 191 ASN A CA 1
ATOM 1432 C C . ASN A 1 191 ? -7.911 4.221 -11.142 1.00 77.94 191 ASN A C 1
ATOM 1434 O O . ASN A 1 191 ? -8.325 5.346 -11.434 1.00 77.94 191 ASN A O 1
ATOM 1438 N N . PRO A 1 192 ? -8.362 3.117 -11.765 1.00 64.19 192 PRO A N 1
ATOM 1439 C CA . PRO A 1 192 ? -9.327 3.155 -12.862 1.00 64.19 192 PRO A CA 1
ATOM 1440 C C . PRO A 1 192 ? -10.800 3.331 -12.423 1.00 64.19 192 PRO A C 1
ATOM 1442 O O . PRO A 1 192 ? -11.704 3.119 -13.232 1.00 64.19 192 PRO A O 1
ATOM 1445 N N . ARG A 1 193 ? -11.101 3.706 -11.168 1.00 65.31 193 ARG A N 1
ATOM 1446 C CA . ARG A 1 193 ? -12.486 3.918 -10.695 1.00 65.31 193 ARG A CA 1
ATOM 1447 C C . ARG A 1 193 ? -13.239 5.017 -11.467 1.00 65.31 193 ARG A C 1
ATOM 1449 O O . ARG A 1 193 ? -13.078 6.205 -11.204 1.00 65.31 193 ARG A O 1
ATOM 1456 N N . GLY A 1 194 ? -14.188 4.612 -12.313 1.00 53.22 194 GLY A N 1
ATOM 1457 C CA . GLY A 1 194 ? -15.162 5.510 -12.953 1.00 53.22 194 GLY A CA 1
ATOM 1458 C C . GLY A 1 194 ? -14.590 6.353 -14.103 1.00 53.22 194 GLY A C 1
ATOM 1459 O O . GLY A 1 194 ? -13.589 6.000 -14.712 1.00 53.22 194 GLY A O 1
ATOM 1460 N N . SER A 1 195 ? -15.247 7.472 -14.436 1.00 37.28 195 SER A N 1
ATOM 1461 C CA . SER A 1 195 ? -14.833 8.391 -15.517 1.00 37.28 195 SER A CA 1
ATOM 1462 C C . SER A 1 195 ? -13.793 9.440 -15.088 1.00 37.28 195 SER A C 1
ATOM 1464 O O . SER A 1 195 ? -13.482 10.346 -15.860 1.00 37.28 195 SER A O 1
ATOM 1466 N N . GLY A 1 196 ? -13.300 9.369 -13.847 1.00 42.56 196 GLY A N 1
ATOM 1467 C CA . GLY A 1 196 ? -12.308 10.282 -13.286 1.00 42.56 196 GLY A CA 1
ATOM 1468 C C . GLY A 1 196 ? -10.971 9.574 -13.123 1.00 42.56 196 GLY A C 1
ATOM 1469 O O . GLY A 1 196 ? -10.815 8.732 -12.250 1.00 42.56 196 GLY A O 1
ATOM 1470 N N . TRP A 1 197 ? -10.005 9.916 -13.967 1.00 39.56 197 TRP A N 1
ATOM 1471 C CA . TRP A 1 197 ? -8.651 9.373 -13.917 1.00 39.56 197 TRP A CA 1
ATOM 1472 C C . TRP A 1 197 ? -7.877 10.008 -12.748 1.00 39.56 197 TRP A C 1
ATOM 1474 O O . TRP A 1 197 ? -7.501 11.177 -12.835 1.00 39.56 197 TRP A O 1
ATOM 1484 N N . SER A 1 198 ? -7.606 9.269 -11.665 1.00 54.22 198 SER A N 1
ATOM 1485 C CA . SER A 1 198 ? -6.609 9.681 -10.663 1.00 54.22 198 SER A CA 1
ATOM 1486 C C . SER A 1 198 ? -5.324 8.876 -10.863 1.00 54.22 198 SER A C 1
ATOM 1488 O O . SER A 1 198 ? -5.057 7.922 -10.132 1.00 54.22 198 SER A O 1
ATOM 1490 N N . SER A 1 199 ? -4.531 9.228 -11.880 1.00 63.78 199 SER A N 1
ATOM 1491 C CA . SER A 1 199 ? -3.110 8.878 -11.847 1.00 63.78 199 SER A CA 1
ATOM 1492 C C . SER A 1 199 ? -2.349 9.994 -11.160 1.00 63.78 199 SER A C 1
ATOM 1494 O O . SER A 1 199 ? -2.440 11.148 -11.584 1.00 63.78 199 SER A O 1
ATOM 1496 N N . GLY A 1 200 ? -1.582 9.653 -10.139 1.00 74.50 200 GLY A N 1
ATOM 1497 C CA . GLY A 1 200 ? -0.774 10.601 -9.390 1.00 74.50 200 GLY A CA 1
ATOM 1498 C C . GLY A 1 200 ? 0.615 10.037 -9.178 1.00 74.50 200 GLY A C 1
ATOM 1499 O O . GLY A 1 200 ? 0.782 8.838 -8.975 1.00 74.50 200 GLY A O 1
ATOM 1500 N N . ARG A 1 201 ? 1.619 10.905 -9.227 1.00 87.56 201 ARG A N 1
ATOM 1501 C CA . ARG A 1 201 ? 2.946 10.587 -8.706 1.00 87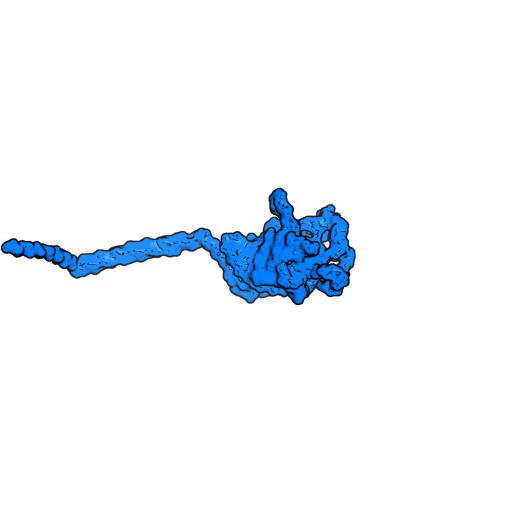.56 201 ARG A CA 1
ATOM 1502 C C . ARG A 1 201 ? 3.078 11.251 -7.352 1.00 87.56 201 ARG A C 1
ATOM 1504 O O . ARG A 1 201 ? 2.617 12.379 -7.190 1.00 87.56 201 ARG A O 1
ATOM 1511 N N . VAL A 1 202 ? 3.721 10.577 -6.417 1.00 90.75 202 VAL A N 1
ATOM 1512 C CA . VAL A 1 202 ? 4.066 11.160 -5.119 1.00 90.75 202 VAL A CA 1
ATOM 1513 C C . VAL A 1 202 ? 5.529 10.870 -4.833 1.00 90.75 202 VAL A C 1
ATOM 1515 O O . VAL A 1 202 ? 5.981 9.735 -4.986 1.00 90.75 202 VAL A O 1
ATOM 1518 N N . ASN A 1 203 ? 6.279 11.904 -4.475 1.00 92.50 203 ASN A N 1
ATOM 1519 C CA . ASN A 1 203 ? 7.669 11.769 -4.073 1.00 92.50 203 ASN A CA 1
ATOM 1520 C C . ASN A 1 203 ? 7.772 11.036 -2.731 1.00 92.50 203 ASN A C 1
ATOM 1522 O O . ASN A 1 203 ? 6.857 11.071 -1.908 1.00 92.50 203 ASN A O 1
ATOM 1526 N N . VAL A 1 204 ? 8.916 10.413 -2.504 1.00 92.62 204 VAL A N 1
ATOM 1527 C CA . VAL A 1 204 ? 9.329 9.812 -1.238 1.00 92.62 204 VAL A CA 1
ATOM 1528 C C . VAL A 1 204 ? 10.493 10.651 -0.706 1.00 92.62 204 VAL A C 1
ATOM 1530 O O . VAL A 1 204 ? 11.652 10.249 -0.762 1.00 92.62 204 VAL A O 1
ATOM 1533 N N . ASP A 1 205 ? 10.166 11.883 -0.316 1.00 90.69 205 ASP A N 1
ATOM 1534 C CA . ASP A 1 205 ? 11.081 12.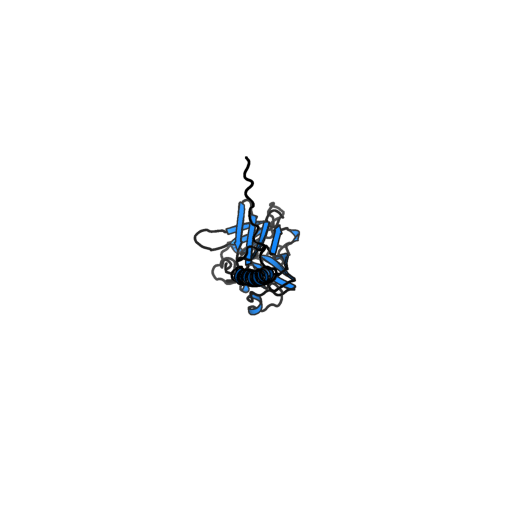966 0.075 1.00 90.69 205 ASP A CA 1
ATOM 1535 C C . ASP A 1 205 ? 10.687 13.640 1.405 1.00 90.69 205 ASP A C 1
ATOM 1537 O O . ASP A 1 205 ? 11.196 14.712 1.727 1.00 90.69 205 ASP A O 1
ATOM 1541 N N . GLY A 1 206 ? 9.732 13.056 2.135 1.00 91.81 206 GLY A N 1
ATOM 1542 C CA . GLY A 1 206 ? 9.134 13.633 3.344 1.00 91.81 206 GLY A CA 1
ATOM 1543 C C . GLY A 1 206 ? 8.020 14.649 3.086 1.00 91.81 206 GLY A C 1
ATOM 1544 O O . GLY A 1 206 ? 7.294 15.028 4.002 1.00 91.81 206 GLY A O 1
ATOM 1545 N N . GLY A 1 207 ? 7.815 15.074 1.835 1.00 90.44 207 GLY A N 1
ATOM 1546 C CA . GLY A 1 207 ? 6.747 16.002 1.459 1.00 90.44 207 GLY A CA 1
ATOM 1547 C C . GLY A 1 207 ? 5.392 15.329 1.226 1.00 90.44 207 GLY A C 1
ATOM 1548 O O . GLY A 1 207 ? 4.348 15.970 1.367 1.00 90.44 207 GLY A O 1
ATOM 1549 N N . SER A 1 208 ? 5.385 14.042 0.871 1.00 92.38 208 SER A N 1
ATOM 1550 C CA . SER A 1 208 ? 4.152 13.292 0.608 1.00 92.38 208 SER A CA 1
ATOM 1551 C C . SER A 1 208 ? 3.582 12.681 1.882 1.00 92.38 208 SER A C 1
ATOM 1553 O O . SER A 1 208 ? 4.275 11.965 2.603 1.00 92.38 208 SER A O 1
ATOM 1555 N N . LYS A 1 209 ? 2.293 12.914 2.132 1.00 94.94 209 LYS A N 1
ATOM 1556 C CA . LYS A 1 209 ? 1.556 12.391 3.284 1.00 94.94 209 LYS A CA 1
ATOM 1557 C C . LYS A 1 209 ? 0.775 11.131 2.903 1.00 94.94 209 LYS A C 1
ATOM 1559 O O . LYS A 1 209 ? 0.234 11.044 1.801 1.00 94.94 209 LYS A O 1
ATOM 1564 N N . TYR A 1 210 ? 0.655 10.188 3.833 1.00 95.75 210 TYR A N 1
ATOM 1565 C CA . TYR A 1 210 ? -0.250 9.044 3.730 1.00 95.75 210 TYR A CA 1
ATOM 1566 C C . TYR A 1 210 ? -1.171 8.939 4.951 1.00 95.75 210 TYR A C 1
ATOM 1568 O O . TYR A 1 210 ? -0.858 9.435 6.036 1.00 95.75 210 TYR A O 1
ATOM 1576 N N . ALA A 1 211 ? -2.300 8.259 4.766 1.00 97.56 211 ALA A N 1
ATOM 1577 C CA . ALA A 1 211 ? -3.188 7.817 5.831 1.00 97.56 211 ALA A CA 1
ATOM 1578 C C . ALA A 1 211 ? -3.809 6.464 5.459 1.00 97.56 211 ALA A C 1
ATOM 1580 O O . ALA A 1 211 ? -4.461 6.332 4.423 1.00 97.56 211 ALA A O 1
ATOM 1581 N N . LEU A 1 212 ? -3.609 5.465 6.312 1.00 98.25 212 LEU A N 1
ATOM 1582 C CA . LEU A 1 212 ? -4.249 4.161 6.247 1.00 98.25 212 LEU A CA 1
ATOM 1583 C C . LEU A 1 212 ? -5.396 4.121 7.253 1.00 98.25 212 LEU A C 1
ATOM 1585 O O . LEU A 1 212 ? -5.212 4.373 8.445 1.00 98.25 212 LEU A O 1
ATOM 1589 N N . SER A 1 213 ? -6.580 3.776 6.771 1.00 96.81 213 SER A N 1
ATOM 1590 C CA . SER A 1 213 ? -7.813 3.836 7.546 1.00 96.81 213 SER A CA 1
ATOM 1591 C C . SER A 1 213 ? -8.725 2.656 7.259 1.00 96.81 213 SER A C 1
ATOM 1593 O O . SER A 1 213 ? -8.631 2.010 6.216 1.00 96.81 213 SER A O 1
ATOM 1595 N N . ASP A 1 214 ? -9.626 2.394 8.193 1.00 95.88 214 ASP A N 1
ATOM 1596 C CA . ASP A 1 214 ? -10.760 1.514 7.998 1.00 95.88 214 ASP A CA 1
ATOM 1597 C C . ASP A 1 214 ? -11.805 2.186 7.093 1.00 95.88 214 ASP A C 1
ATOM 1599 O O . ASP A 1 214 ? -12.317 3.266 7.386 1.00 95.88 214 ASP A O 1
ATOM 1603 N N . LEU A 1 215 ? -12.145 1.531 5.990 1.00 92.62 215 LEU A N 1
ATOM 1604 C CA . LEU A 1 215 ? -13.057 2.007 4.956 1.00 92.62 215 LEU A CA 1
ATOM 1605 C C . LEU A 1 215 ? -14.482 2.236 5.478 1.00 92.62 215 LEU A C 1
ATOM 1607 O O . LEU A 1 215 ? -15.188 3.098 4.960 1.00 92.62 215 LEU A O 1
ATOM 1611 N N . LYS A 1 216 ? -14.931 1.453 6.467 1.00 90.31 216 LYS A N 1
ATOM 1612 C CA . LYS A 1 216 ? -16.316 1.498 6.964 1.00 90.31 216 LYS A CA 1
ATOM 1613 C C . LYS A 1 216 ? -16.487 2.520 8.078 1.00 90.31 216 LYS A C 1
ATOM 1615 O O . LYS A 1 216 ? -17.517 3.182 8.149 1.00 90.31 216 LYS A O 1
ATOM 1620 N N . THR A 1 217 ? -15.499 2.612 8.958 1.00 91.31 217 THR A N 1
ATOM 1621 C CA . THR A 1 217 ? -15.579 3.396 10.197 1.00 91.31 217 THR A CA 1
ATOM 1622 C C . THR A 1 217 ? -14.786 4.695 10.145 1.00 91.31 217 THR A C 1
ATOM 1624 O O . THR A 1 217 ? -15.043 5.593 10.943 1.00 91.31 217 THR A O 1
ATOM 1627 N N . GLY A 1 218 ? -13.822 4.808 9.227 1.00 90.88 218 GLY A N 1
ATOM 1628 C CA . GLY A 1 218 ? -12.903 5.940 9.131 1.00 90.88 218 GLY A CA 1
ATOM 1629 C C . GLY A 1 218 ? -11.810 5.956 10.202 1.00 90.88 218 GLY A C 1
ATOM 1630 O O . GLY A 1 218 ? -11.040 6.914 10.254 1.00 90.88 218 GLY A O 1
ATOM 1631 N N . VAL A 1 219 ? -11.720 4.928 11.056 1.00 93.88 219 VAL A N 1
ATOM 1632 C CA . VAL A 1 219 ? -10.645 4.814 12.052 1.00 93.88 219 VAL A CA 1
ATOM 1633 C C . VAL A 1 219 ? -9.300 4.784 11.335 1.00 93.88 219 VAL A C 1
ATOM 1635 O O . VAL A 1 219 ? -9.074 3.945 10.467 1.00 93.88 219 VAL A O 1
ATOM 1638 N N . VAL A 1 220 ? -8.408 5.706 11.688 1.00 96.50 220 VAL A N 1
ATOM 1639 C CA . VAL A 1 220 ? -7.051 5.766 11.136 1.00 96.50 220 VAL A CA 1
ATOM 1640 C C . VAL A 1 220 ? -6.174 4.789 11.906 1.00 96.50 220 VAL A C 1
ATOM 1642 O O . VAL A 1 220 ? -5.994 4.934 13.113 1.00 96.50 220 VAL A O 1
ATOM 1645 N N . TYR A 1 221 ? -5.628 3.803 11.201 1.00 97.00 221 TYR A N 1
ATOM 1646 C CA . TYR A 1 221 ? -4.686 2.847 11.775 1.00 97.00 221 TYR A CA 1
ATOM 1647 C C . TYR A 1 221 ? -3.253 3.385 11.767 1.00 97.00 221 TYR A C 1
ATOM 1649 O O . TYR A 1 221 ? -2.494 3.107 12.689 1.00 97.00 221 TYR A O 1
ATOM 1657 N N . SER A 1 222 ? -2.880 4.140 10.730 1.00 97.69 222 SER A N 1
ATOM 1658 C CA . SER A 1 222 ? -1.535 4.698 10.571 1.00 97.69 222 SER A CA 1
ATOM 1659 C C . SER A 1 222 ? -1.574 5.942 9.685 1.00 97.69 222 SER A C 1
ATOM 1661 O O . SER A 1 222 ? -2.261 5.948 8.667 1.00 97.69 222 SER A O 1
ATOM 1663 N N . GLU A 1 223 ? -0.836 6.991 10.030 1.00 98.00 223 GLU A N 1
ATOM 1664 C CA . GLU A 1 223 ? -0.633 8.156 9.166 1.00 98.00 223 GLU A CA 1
ATOM 1665 C C . GLU A 1 223 ? 0.770 8.734 9.359 1.00 98.00 223 GLU A C 1
ATOM 1667 O O . GLU A 1 223 ? 1.389 8.565 10.410 1.00 98.00 223 GLU A O 1
ATOM 1672 N N . GLY A 1 224 ? 1.272 9.434 8.347 1.00 97.06 224 GLY A N 1
ATOM 1673 C CA . GLY A 1 224 ? 2.599 10.034 8.404 1.00 97.06 224 GLY A CA 1
ATOM 1674 C C . GLY A 1 224 ? 3.076 10.516 7.045 1.00 97.06 224 GLY A C 1
ATOM 1675 O O . GLY A 1 224 ? 2.269 10.768 6.147 1.00 97.06 224 GLY A O 1
ATOM 1676 N N . TYR A 1 225 ? 4.393 10.625 6.903 1.00 96.31 225 TYR A N 1
ATOM 1677 C CA . TYR A 1 225 ? 5.055 11.067 5.680 1.00 96.31 225 TYR A CA 1
ATOM 1678 C C . TYR A 1 225 ? 5.872 9.935 5.053 1.00 96.31 225 TYR A C 1
ATOM 1680 O O . TYR A 1 225 ? 6.347 9.025 5.739 1.00 96.31 225 TYR A O 1
ATOM 1688 N N . LEU A 1 226 ? 5.988 9.970 3.727 1.00 94.56 226 LEU A N 1
ATOM 1689 C CA . LEU A 1 226 ? 6.818 9.051 2.957 1.00 94.56 226 LEU A CA 1
ATOM 1690 C C . LEU A 1 226 ? 8.233 9.622 2.859 1.00 94.56 226 LEU A C 1
ATOM 1692 O O . LEU A 1 226 ? 8.521 10.447 1.995 1.00 94.56 226 LEU A O 1
ATOM 1696 N N . GLU A 1 227 ? 9.095 9.171 3.762 1.00 93.25 227 GLU A N 1
ATOM 1697 C CA . GLU A 1 227 ? 10.485 9.615 3.877 1.00 93.25 227 GLU A CA 1
ATOM 1698 C C . GLU A 1 227 ? 11.444 8.745 3.053 1.00 93.25 227 GLU A C 1
ATOM 1700 O O . GLU A 1 227 ? 11.247 7.532 2.912 1.00 9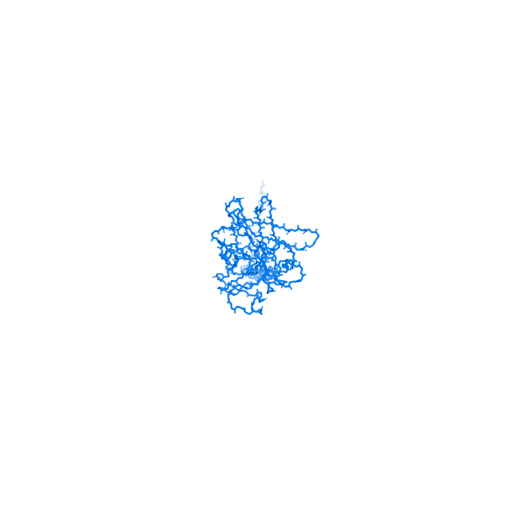3.25 227 GLU A O 1
ATOM 1705 N N . GLN A 1 228 ? 12.524 9.343 2.548 1.00 90.88 228 GLN A N 1
ATOM 1706 C CA . GLN A 1 228 ? 13.514 8.643 1.721 1.00 90.88 228 GLN A CA 1
ATOM 1707 C C . GLN A 1 228 ? 14.263 7.549 2.504 1.00 90.88 228 GLN A C 1
ATOM 1709 O O . GLN A 1 228 ? 14.611 6.495 1.960 1.00 90.88 228 GLN A O 1
ATOM 1714 N N . GLU A 1 229 ? 14.495 7.762 3.798 1.00 90.12 229 GLU A N 1
ATOM 1715 C CA . GLU A 1 229 ? 15.093 6.782 4.705 1.00 90.12 229 GLU A CA 1
ATOM 1716 C C . GLU A 1 229 ? 14.255 5.509 4.852 1.00 90.12 229 GLU A C 1
ATOM 1718 O O . GLU A 1 229 ? 14.824 4.447 5.099 1.00 90.12 229 GLU A O 1
ATOM 1723 N N . HIS A 1 230 ? 12.940 5.586 4.632 1.00 91.38 230 HIS A N 1
ATOM 1724 C CA . HIS A 1 230 ? 12.028 4.448 4.736 1.00 91.38 230 HIS A CA 1
ATOM 1725 C C . HIS A 1 230 ? 11.962 3.604 3.458 1.00 91.38 230 HIS A C 1
ATOM 1727 O O . HIS A 1 230 ? 11.263 2.592 3.431 1.00 91.38 230 HIS A O 1
ATOM 1733 N N . VAL A 1 231 ? 12.667 3.991 2.393 1.00 94.88 231 VAL A N 1
ATOM 1734 C CA . VAL A 1 231 ? 12.795 3.150 1.199 1.00 94.88 231 VAL A CA 1
ATOM 1735 C C . VAL A 1 231 ? 13.747 1.991 1.493 1.00 94.88 231 VAL A C 1
ATOM 1737 O O . VAL A 1 231 ? 14.826 2.215 2.051 1.00 94.88 231 VAL A O 1
ATOM 1740 N N . PHE A 1 232 ? 13.382 0.779 1.080 1.00 94.56 232 PHE A N 1
ATOM 1741 C CA . PHE A 1 232 ? 14.218 -0.420 1.176 1.00 94.56 232 PHE A CA 1
ATOM 1742 C C . PHE A 1 232 ? 14.106 -1.313 -0.062 1.00 94.56 232 PHE A C 1
ATOM 1744 O O . PHE A 1 232 ? 13.167 -1.126 -0.872 1.00 94.56 232 PHE A O 1
#